Protein AF-A0A958J8I4-F1 (afdb_monomer_lite)

Structure (mmCIF, N/CA/C/O backbone):
data_AF-A0A958J8I4-F1
#
_entry.id   AF-A0A958J8I4-F1
#
loop_
_atom_site.group_PDB
_atom_site.id
_atom_site.type_symbol
_atom_site.label_atom_id
_atom_site.label_alt_id
_atom_site.label_comp_id
_atom_site.label_asym_id
_atom_site.label_entity_id
_atom_site.label_seq_id
_atom_site.pdbx_PDB_ins_code
_atom_site.Cartn_x
_atom_site.Cartn_y
_atom_site.Cartn_z
_atom_site.occupancy
_atom_site.B_iso_or_equiv
_atom_site.auth_seq_id
_atom_site.auth_comp_id
_atom_site.auth_asym_id
_atom_site.auth_atom_id
_atom_site.pdbx_PDB_model_num
ATOM 1 N N . ASN A 1 1 ? 15.559 17.492 -13.823 1.00 55.25 1 ASN A N 1
ATOM 2 C CA . ASN A 1 1 ? 16.748 16.620 -13.942 1.00 55.25 1 ASN A CA 1
ATOM 3 C C . ASN A 1 1 ? 17.678 17.250 -14.974 1.00 55.25 1 ASN A C 1
ATOM 5 O O . ASN A 1 1 ? 17.330 17.252 -16.148 1.00 55.25 1 ASN A O 1
ATOM 9 N N . THR A 1 2 ? 18.767 17.877 -14.522 1.00 76.44 2 THR A N 1
ATOM 10 C CA . THR A 1 2 ? 19.632 18.804 -15.289 1.00 76.44 2 THR A CA 1
ATOM 11 C C . THR A 1 2 ? 21.004 18.217 -15.633 1.00 76.44 2 THR A C 1
ATOM 13 O O . THR A 1 2 ? 21.906 18.946 -16.027 1.00 76.44 2 THR A O 1
ATOM 16 N N . MET A 1 3 ? 21.189 16.906 -15.464 1.00 88.06 3 MET A N 1
ATOM 17 C CA . MET A 1 3 ? 22.462 16.261 -15.782 1.00 88.06 3 MET A CA 1
ATOM 18 C C . MET A 1 3 ? 22.791 16.330 -17.283 1.00 88.06 3 MET A C 1
ATOM 20 O O . MET A 1 3 ? 21.872 16.201 -18.098 1.00 88.06 3 MET A O 1
ATOM 24 N N . PRO A 1 4 ? 24.079 16.474 -17.651 1.00 91.75 4 PRO A N 1
ATOM 25 C CA . PRO A 1 4 ? 24.508 16.411 -19.044 1.00 91.75 4 PRO A CA 1
ATOM 26 C C . PRO A 1 4 ? 24.278 15.016 -19.639 1.00 91.75 4 PRO A C 1
ATOM 28 O O . PRO A 1 4 ? 24.044 14.036 -18.921 1.00 91.75 4 PRO A O 1
ATOM 31 N N . ALA A 1 5 ? 24.335 14.935 -20.968 1.00 93.69 5 ALA A N 1
ATOM 32 C CA . ALA A 1 5 ? 24.351 13.662 -21.676 1.00 93.69 5 ALA A CA 1
ATOM 33 C C . ALA A 1 5 ? 25.559 12.818 -21.238 1.00 93.69 5 ALA A C 1
ATOM 35 O O . ALA A 1 5 ? 26.637 13.355 -20.980 1.00 93.69 5 ALA A O 1
ATOM 36 N N . ILE A 1 6 ? 25.363 11.504 -21.143 1.00 93.75 6 ILE A N 1
ATOM 37 C CA . ILE A 1 6 ? 26.457 10.556 -20.944 1.00 93.75 6 ILE A CA 1
ATOM 38 C C . ILE A 1 6 ? 27.359 10.553 -22.178 1.00 93.75 6 ILE A C 1
ATOM 40 O O . ILE A 1 6 ? 26.862 10.553 -23.303 1.00 93.75 6 ILE A O 1
ATOM 44 N N . ASP A 1 7 ? 28.674 10.515 -21.967 1.00 92.69 7 ASP A N 1
ATOM 45 C CA . ASP A 1 7 ? 29.625 10.206 -23.035 1.00 92.69 7 ASP A CA 1
ATOM 46 C C . ASP A 1 7 ? 29.389 8.759 -23.508 1.00 92.69 7 ASP A C 1
ATOM 48 O O . ASP A 1 7 ? 29.607 7.825 -22.722 1.00 92.69 7 ASP A O 1
ATOM 52 N N . PRO A 1 8 ? 28.949 8.534 -24.760 1.00 91.81 8 PRO A N 1
ATOM 53 C CA . PRO A 1 8 ? 28.622 7.195 -25.222 1.00 91.81 8 PRO A CA 1
ATOM 54 C C . PRO A 1 8 ? 29.807 6.228 -25.231 1.00 91.81 8 PRO A C 1
ATOM 56 O O . PRO A 1 8 ? 29.586 5.021 -25.146 1.00 91.81 8 PRO A O 1
ATOM 59 N N . ALA A 1 9 ? 31.053 6.720 -25.256 1.00 91.56 9 ALA A N 1
ATOM 60 C CA . ALA A 1 9 ? 32.238 5.870 -25.140 1.00 91.56 9 ALA A CA 1
ATOM 61 C C . ALA A 1 9 ? 32.247 5.073 -23.823 1.00 91.56 9 ALA A C 1
ATOM 63 O O . ALA A 1 9 ? 32.740 3.947 -23.775 1.00 91.56 9 ALA A O 1
ATOM 64 N N . ARG A 1 10 ? 31.614 5.597 -22.764 1.00 91.88 10 ARG A N 1
ATOM 65 C CA . ARG A 1 10 ? 31.468 4.893 -21.480 1.00 91.88 10 ARG A CA 1
ATOM 66 C C . ARG A 1 10 ? 30.535 3.688 -21.545 1.00 91.88 10 ARG A C 1
ATOM 68 O O . ARG A 1 10 ? 30.568 2.853 -20.647 1.00 91.88 10 ARG A O 1
ATOM 75 N N . MET A 1 11 ? 29.709 3.592 -22.584 1.00 93.88 11 MET A N 1
ATOM 76 C CA . MET A 1 11 ? 28.784 2.478 -22.783 1.00 93.88 11 MET A CA 1
ATOM 77 C C . MET A 1 11 ? 29.411 1.325 -23.578 1.00 93.88 11 MET A C 1
ATOM 79 O O . MET A 1 11 ? 28.827 0.242 -23.625 1.00 93.88 11 MET A O 1
ATOM 83 N N . ALA A 1 12 ? 30.609 1.524 -24.144 1.00 94.00 12 ALA A N 1
ATOM 84 C CA . ALA A 1 12 ? 31.315 0.553 -24.981 1.00 94.00 12 ALA A CA 1
ATOM 85 C C . ALA A 1 12 ? 31.923 -0.639 -24.210 1.00 94.00 12 ALA A C 1
ATOM 87 O O . ALA A 1 12 ? 32.325 -1.619 -24.835 1.00 94.00 12 ALA A O 1
ATOM 88 N N . ASP A 1 13 ? 31.918 -0.610 -22.872 1.00 94.44 13 ASP A N 1
ATOM 89 C CA . ASP A 1 13 ? 32.302 -1.742 -22.020 1.00 94.44 13 ASP A CA 1
ATOM 90 C C . ASP A 1 13 ? 31.280 -1.967 -20.892 1.00 94.44 13 ASP A C 1
ATOM 92 O O . ASP A 1 13 ? 31.290 -1.306 -19.850 1.00 94.44 13 ASP A O 1
ATOM 96 N N . VAL A 1 14 ? 30.395 -2.950 -21.075 1.00 94.31 14 VAL A N 1
ATOM 97 C CA . VAL A 1 14 ? 29.397 -3.329 -20.061 1.00 94.31 14 VAL A CA 1
ATOM 98 C C . VAL A 1 14 ? 30.051 -3.942 -18.821 1.00 94.31 14 VAL A C 1
ATOM 100 O O . VAL A 1 14 ? 29.502 -3.835 -17.724 1.00 94.31 14 VAL A O 1
ATOM 103 N N . THR A 1 15 ? 31.220 -4.570 -18.958 1.00 94.81 15 THR A N 1
ATOM 104 C CA . THR A 1 15 ? 31.918 -5.191 -17.826 1.00 94.81 15 THR A CA 1
ATOM 105 C C . THR A 1 15 ? 32.374 -4.118 -16.847 1.00 94.81 15 THR A C 1
ATOM 107 O O . THR A 1 15 ? 32.175 -4.269 -15.641 1.00 94.81 15 THR A O 1
ATOM 110 N N . ALA A 1 16 ? 32.905 -2.999 -17.345 1.00 93.50 16 ALA A N 1
ATOM 111 C CA . ALA A 1 16 ? 33.208 -1.836 -16.518 1.00 93.50 16 ALA A CA 1
ATOM 112 C C . ALA A 1 16 ? 31.948 -1.279 -15.839 1.00 93.50 16 ALA A C 1
ATOM 114 O O . ALA A 1 16 ? 31.955 -1.069 -14.625 1.00 93.50 16 ALA A O 1
ATOM 115 N N . LEU A 1 17 ? 30.844 -1.119 -16.581 1.00 93.00 17 LEU A N 1
ATOM 116 C CA . LEU A 1 17 ? 29.577 -0.623 -16.025 1.00 93.00 17 LEU A CA 1
ATOM 117 C C . LEU A 1 17 ? 29.027 -1.516 -14.905 1.00 93.00 17 LEU A C 1
ATOM 119 O O . LEU A 1 17 ? 28.555 -1.002 -13.897 1.00 93.00 17 LEU A O 1
ATOM 123 N N . SER A 1 18 ? 29.116 -2.842 -15.045 1.00 92.88 18 SER A N 1
ATOM 124 C CA . SER A 1 18 ? 28.609 -3.789 -14.038 1.00 92.88 18 SER A CA 1
ATOM 125 C C . SER A 1 18 ? 29.336 -3.730 -12.692 1.00 92.88 18 SER A C 1
ATOM 127 O O . SER A 1 18 ? 28.803 -4.200 -11.690 1.00 92.88 18 SER A O 1
ATOM 129 N N . LYS A 1 19 ? 30.541 -3.147 -12.657 1.00 96.06 19 LYS A N 1
ATOM 130 C CA . LYS A 1 19 ? 31.326 -2.953 -11.430 1.00 96.06 19 LYS A CA 1
ATOM 131 C C . LYS A 1 19 ? 30.950 -1.664 -10.695 1.00 96.06 19 LYS A C 1
ATOM 133 O O . LYS A 1 19 ? 31.368 -1.478 -9.555 1.00 96.06 19 LYS A O 1
ATOM 138 N N . LEU A 1 20 ? 30.192 -0.773 -11.336 1.00 95.56 20 LEU A N 1
ATOM 139 C CA . LEU A 1 20 ? 29.766 0.492 -10.749 1.00 95.56 20 LEU A CA 1
ATOM 140 C C . LEU A 1 20 ? 28.521 0.301 -9.883 1.00 95.56 20 LEU A C 1
ATOM 142 O O . LEU A 1 20 ? 27.580 -0.411 -10.234 1.00 95.56 20 LEU A O 1
ATOM 146 N N . ARG A 1 21 ? 28.481 1.013 -8.761 1.00 96.56 21 ARG A N 1
ATOM 147 C CA . ARG A 1 21 ? 27.295 1.119 -7.913 1.00 96.56 21 ARG A CA 1
ATOM 148 C C . ARG A 1 21 ? 26.297 2.096 -8.525 1.00 96.56 21 ARG A C 1
ATOM 150 O O . ARG A 1 21 ? 26.634 2.963 -9.330 1.00 96.56 21 ARG A O 1
ATOM 157 N N . GLU A 1 22 ? 25.052 2.021 -8.070 1.00 93.50 22 GLU A N 1
ATOM 158 C CA . GLU A 1 22 ? 23.965 2.886 -8.543 1.00 93.50 22 GLU A CA 1
ATOM 159 C C . GLU A 1 22 ? 24.304 4.399 -8.527 1.00 93.50 22 GLU A C 1
ATOM 161 O O . GLU A 1 22 ? 24.052 5.059 -9.540 1.00 93.50 22 GLU A O 1
ATOM 166 N N . PRO A 1 23 ? 24.917 4.985 -7.474 1.00 93.44 23 PRO A N 1
ATOM 167 C CA . PRO A 1 23 ? 25.268 6.407 -7.494 1.00 93.44 23 PRO A CA 1
ATOM 168 C C . PRO A 1 23 ? 26.309 6.755 -8.564 1.00 93.44 23 PRO A C 1
ATOM 170 O O . PRO A 1 23 ? 26.269 7.844 -9.132 1.00 93.44 23 PRO A O 1
ATOM 173 N N . GLU A 1 24 ? 27.234 5.838 -8.844 1.00 94.75 24 GLU A N 1
ATOM 174 C CA . GLU A 1 24 ? 28.281 6.006 -9.855 1.00 94.75 24 GLU A CA 1
ATOM 175 C C . GLU A 1 24 ? 27.675 5.939 -11.256 1.00 94.75 24 GLU A C 1
ATOM 177 O O . GLU A 1 24 ? 27.922 6.836 -12.058 1.00 94.75 24 GLU A O 1
ATOM 182 N N . LEU A 1 25 ? 26.790 4.967 -11.505 1.00 92.81 25 LEU A N 1
ATOM 183 C CA . LEU A 1 25 ? 26.026 4.860 -12.751 1.00 92.81 25 LEU A CA 1
ATOM 184 C C . LEU A 1 25 ? 25.196 6.120 -13.020 1.00 92.81 25 LEU A C 1
ATOM 186 O O . LEU A 1 25 ? 25.210 6.649 -14.128 1.00 92.81 25 LEU A O 1
ATOM 190 N N . ARG A 1 26 ? 24.514 6.655 -11.998 1.00 90.06 26 ARG A N 1
ATOM 191 C CA . ARG A 1 26 ? 23.733 7.895 -12.134 1.00 90.06 26 ARG A CA 1
ATOM 192 C C . ARG A 1 26 ? 24.598 9.099 -12.481 1.00 90.06 26 ARG A C 1
ATOM 194 O O . ARG A 1 26 ? 24.149 9.948 -13.239 1.00 90.06 26 ARG A O 1
ATOM 201 N N . ARG A 1 27 ? 25.822 9.173 -11.949 1.00 92.62 27 ARG A N 1
ATOM 202 C CA . ARG A 1 27 ? 26.768 10.270 -12.213 1.00 92.62 27 ARG A CA 1
ATOM 203 C C . ARG A 1 27 ? 27.325 10.266 -13.635 1.00 92.62 27 ARG A C 1
ATOM 205 O O . ARG A 1 27 ? 27.884 11.280 -14.038 1.00 92.62 27 ARG A O 1
ATOM 212 N N . LEU A 1 28 ? 27.162 9.181 -14.396 1.00 92.94 28 LEU A N 1
ATOM 213 C CA . LEU A 1 28 ? 27.638 9.114 -15.779 1.00 92.94 28 LEU A CA 1
ATOM 214 C C . LEU A 1 28 ? 26.898 10.077 -16.717 1.00 92.94 28 LEU A C 1
ATOM 216 O O . LEU A 1 28 ? 27.475 10.486 -17.718 1.00 92.94 28 LEU A O 1
ATOM 220 N N . GLY A 1 29 ? 25.662 10.461 -16.393 1.00 92.94 29 GLY A N 1
ATOM 221 C CA . GLY A 1 29 ? 24.852 11.365 -17.210 1.00 92.94 29 GLY A CA 1
ATOM 222 C C . GLY A 1 29 ? 23.574 10.717 -17.733 1.00 92.94 29 GLY A C 1
ATOM 223 O O . GLY A 1 29 ? 23.217 9.593 -17.381 1.00 92.94 29 GLY A O 1
ATOM 224 N N . ARG A 1 30 ? 22.842 11.461 -18.562 1.00 92.31 30 ARG A N 1
ATOM 225 C CA . ARG A 1 30 ? 21.593 11.009 -19.185 1.00 92.31 30 ARG A CA 1
ATOM 226 C C . ARG A 1 30 ? 21.857 10.242 -20.475 1.00 92.31 30 ARG A C 1
ATOM 228 O O . ARG A 1 30 ? 22.626 10.708 -21.307 1.00 92.31 30 ARG A O 1
ATOM 235 N N . ILE A 1 31 ? 21.116 9.160 -20.701 1.00 91.75 31 ILE A N 1
ATOM 236 C CA . ILE A 1 31 ? 21.032 8.521 -22.022 1.00 91.75 31 ILE A CA 1
ATOM 237 C C . ILE A 1 31 ? 20.330 9.504 -22.973 1.00 91.75 31 ILE A C 1
ATOM 239 O O . ILE A 1 31 ? 19.180 9.878 -22.733 1.00 91.75 31 ILE A O 1
ATOM 243 N N . SER A 1 32 ? 21.043 9.975 -23.996 1.00 91.44 32 SER A N 1
ATOM 244 C CA . SER A 1 32 ? 20.577 10.997 -24.949 1.00 91.44 32 SER A CA 1
ATOM 245 C C . SER A 1 32 ? 20.281 10.453 -26.348 1.00 91.44 32 SER A C 1
ATOM 247 O O . SER A 1 32 ? 19.576 11.116 -27.104 1.00 91.44 32 SER A O 1
ATOM 249 N N . SER A 1 33 ? 20.783 9.265 -26.684 1.00 92.88 33 SER A N 1
ATOM 250 C CA . SER A 1 33 ? 20.596 8.599 -27.975 1.00 92.88 33 SER A CA 1
ATOM 251 C C . SER A 1 33 ? 20.307 7.106 -27.782 1.00 92.88 33 SER A C 1
ATOM 253 O O . SER A 1 33 ? 20.685 6.534 -26.750 1.00 92.88 33 SER A O 1
ATOM 255 N N . PRO A 1 34 ? 19.617 6.458 -28.739 1.00 96.12 34 PRO A N 1
ATOM 256 C CA . PRO A 1 34 ? 19.452 5.015 -28.715 1.00 96.12 34 PRO A CA 1
ATOM 257 C C . PRO A 1 34 ? 20.801 4.320 -28.928 1.00 96.12 34 PRO A C 1
ATOM 259 O O . PRO A 1 34 ? 21.725 4.853 -29.544 1.00 96.12 34 PRO A O 1
ATOM 262 N N . MET A 1 35 ? 20.923 3.112 -28.384 1.00 95.81 35 MET A N 1
ATOM 263 C CA . MET A 1 35 ? 22.140 2.315 -28.484 1.00 95.81 35 MET A CA 1
ATOM 264 C C . MET A 1 35 ? 21.794 0.844 -28.695 1.00 95.81 35 MET A C 1
ATOM 266 O O . MET A 1 35 ? 20.799 0.353 -28.162 1.00 95.81 35 MET A O 1
ATOM 270 N N . ILE A 1 36 ? 22.637 0.131 -29.436 1.00 95.69 36 ILE A N 1
ATOM 271 C CA . ILE A 1 36 ? 22.505 -1.306 -29.688 1.00 95.69 36 ILE A CA 1
ATOM 272 C C . ILE A 1 36 ? 23.733 -2.023 -29.136 1.00 95.69 36 ILE A C 1
ATOM 274 O O . ILE A 1 36 ? 24.855 -1.539 -29.254 1.00 95.69 36 ILE A O 1
ATOM 278 N N . ARG A 1 37 ? 23.506 -3.196 -28.546 1.00 95.06 37 ARG A N 1
ATOM 279 C CA . ARG A 1 37 ? 24.547 -4.169 -28.216 1.00 95.06 37 ARG A CA 1
ATOM 280 C C . ARG A 1 37 ? 24.149 -5.519 -28.787 1.00 95.06 37 ARG A C 1
ATOM 282 O O . ARG A 1 37 ? 23.108 -6.064 -28.416 1.00 95.06 37 ARG A O 1
ATOM 289 N N . ARG A 1 38 ? 24.974 -6.073 -29.669 1.00 93.50 38 ARG A N 1
ATOM 290 C CA . ARG A 1 38 ? 24.773 -7.406 -30.246 1.00 93.50 38 ARG A CA 1
ATOM 291 C C . ARG A 1 38 ? 25.417 -8.481 -29.378 1.00 93.50 38 ARG A C 1
ATOM 293 O O . ARG A 1 38 ? 26.260 -8.228 -28.515 1.00 93.50 38 ARG A O 1
ATOM 300 N N . ARG A 1 39 ? 25.001 -9.728 -29.603 1.00 93.62 39 ARG A N 1
ATOM 301 C CA . ARG A 1 39 ? 25.593 -10.888 -28.930 1.00 93.62 39 ARG A CA 1
ATOM 302 C C . ARG A 1 39 ? 27.087 -10.958 -29.259 1.00 93.62 39 ARG A C 1
ATOM 304 O O . ARG A 1 39 ? 27.451 -10.947 -30.426 1.00 93.62 39 ARG A O 1
ATOM 311 N N . GLY A 1 40 ? 27.920 -11.073 -28.228 1.00 94.62 40 GLY A N 1
ATOM 312 C CA . GLY A 1 40 ? 29.380 -11.125 -28.363 1.00 94.62 40 GLY A CA 1
ATOM 313 C C . GLY A 1 40 ? 30.073 -9.761 -28.288 1.00 94.62 40 GLY A C 1
ATOM 314 O O . GLY A 1 40 ? 31.282 -9.728 -28.097 1.00 94.62 40 GLY A O 1
ATOM 315 N N . GLU A 1 41 ? 29.339 -8.646 -28.358 1.00 95.31 41 GLU A N 1
ATOM 316 C CA . GLU A 1 41 ? 29.927 -7.311 -28.211 1.00 95.31 41 GLU A CA 1
ATOM 317 C C . GLU A 1 41 ? 30.191 -6.969 -26.732 1.00 95.31 41 GLU A C 1
ATOM 319 O O . GLU A 1 41 ? 29.384 -7.259 -25.831 1.00 95.31 41 GLU A O 1
ATOM 324 N N . GLY A 1 42 ? 31.332 -6.312 -26.492 1.00 93.69 42 GLY A N 1
ATOM 325 C CA . GLY A 1 42 ? 31.769 -5.869 -25.163 1.00 93.69 42 GLY A CA 1
ATOM 326 C C . GLY A 1 42 ? 30.884 -4.776 -24.554 1.00 93.69 42 GLY A C 1
ATOM 327 O O . GLY A 1 42 ? 30.754 -4.707 -23.332 1.00 93.69 42 GLY A O 1
ATOM 328 N N . GLY A 1 43 ? 30.191 -3.993 -25.385 1.00 95.62 43 GLY A N 1
ATOM 329 C CA . GLY A 1 43 ? 29.356 -2.878 -24.946 1.00 95.62 43 GLY A CA 1
ATOM 330 C C . GLY A 1 43 ? 28.325 -2.424 -25.962 1.00 95.62 43 GLY A C 1
ATOM 331 O O . GLY A 1 43 ? 28.081 -3.091 -26.962 1.00 95.62 43 GLY A O 1
ATOM 332 N N . PHE A 1 44 ? 27.690 -1.298 -25.661 1.00 96.12 44 PHE A N 1
ATOM 333 C CA . PHE A 1 44 ? 26.699 -0.653 -26.508 1.00 96.12 44 PHE A CA 1
ATOM 334 C C . PHE A 1 44 ? 27.357 0.346 -27.462 1.00 96.12 44 PHE A C 1
ATOM 336 O O . PHE A 1 44 ? 28.270 1.079 -27.080 1.00 96.12 44 PHE A O 1
ATOM 343 N N . ARG A 1 45 ? 26.830 0.420 -28.684 1.00 94.62 45 ARG A N 1
ATOM 344 C CA . ARG A 1 45 ? 27.172 1.421 -29.695 1.00 94.62 45 ARG A CA 1
ATOM 345 C C . ARG A 1 45 ? 25.981 2.359 -29.916 1.00 94.62 45 ARG A C 1
ATOM 347 O O . ARG A 1 45 ? 24.865 1.858 -30.067 1.00 94.62 45 ARG A O 1
ATOM 354 N N . PRO A 1 46 ? 26.188 3.684 -29.991 1.00 95.56 46 PRO A N 1
ATOM 355 C CA . PRO A 1 46 ? 25.156 4.619 -30.427 1.00 95.56 46 PRO A CA 1
ATOM 356 C C . PRO A 1 46 ? 24.657 4.301 -31.828 1.00 95.56 46 PRO A C 1
ATOM 358 O O . PRO A 1 46 ? 25.443 3.945 -32.710 1.00 95.56 46 PRO A O 1
ATOM 361 N N . VAL A 1 47 ? 23.357 4.461 -32.021 1.00 96.50 47 VAL A N 1
ATOM 362 C CA . VAL A 1 47 ? 22.697 4.321 -33.317 1.00 96.50 47 VAL A CA 1
ATOM 363 C C . VAL A 1 47 ? 21.745 5.486 -33.536 1.00 96.50 47 VAL A C 1
ATOM 365 O O . VAL A 1 47 ? 21.382 6.187 -32.590 1.00 96.50 47 VAL A O 1
ATOM 368 N N . GLU A 1 48 ? 21.324 5.674 -34.780 1.00 96.94 48 GLU A N 1
ATOM 369 C CA . GLU A 1 48 ? 20.229 6.587 -35.091 1.00 96.94 48 GLU A CA 1
ATOM 370 C C . GLU A 1 48 ? 18.884 5.972 -34.688 1.00 96.94 48 GLU A C 1
ATOM 372 O O . GLU A 1 48 ? 18.734 4.750 -34.580 1.00 96.94 48 GLU A O 1
ATOM 377 N N . TRP A 1 49 ? 17.878 6.822 -34.482 1.00 97.06 49 TRP A N 1
ATOM 378 C CA . TRP A 1 49 ? 16.527 6.369 -34.141 1.00 97.06 49 TRP A CA 1
ATOM 379 C C . TRP A 1 49 ? 15.939 5.420 -35.185 1.00 97.06 49 TRP A C 1
ATOM 381 O O . TRP A 1 49 ? 15.315 4.434 -34.804 1.00 97.06 49 TRP A O 1
ATOM 391 N N . GLU A 1 50 ? 16.187 5.677 -36.469 1.00 97.88 50 GLU A N 1
ATOM 392 C CA . GLU A 1 50 ? 15.707 4.828 -37.562 1.00 97.88 50 GLU A CA 1
ATOM 393 C C . GLU A 1 50 ? 16.268 3.399 -37.459 1.00 97.88 50 GLU A C 1
ATOM 395 O O . GLU A 1 50 ? 15.504 2.436 -37.470 1.00 97.88 50 GLU A O 1
ATOM 400 N N . GLU A 1 51 ? 17.584 3.250 -37.236 1.00 96.88 51 GLU A N 1
ATOM 401 C CA . GLU A 1 51 ? 18.229 1.937 -37.045 1.00 96.88 51 GLU A CA 1
ATOM 402 C C . GLU A 1 51 ? 17.644 1.215 -35.819 1.00 96.88 51 GLU A C 1
ATOM 404 O O . GLU A 1 51 ? 17.356 0.016 -35.867 1.00 96.88 51 GLU A O 1
ATOM 409 N N . ALA A 1 52 ? 17.422 1.941 -34.717 1.00 96.62 52 ALA A N 1
ATOM 410 C CA . ALA A 1 52 ? 16.832 1.372 -33.510 1.00 96.62 52 ALA A CA 1
ATOM 411 C C . ALA A 1 52 ? 15.388 0.890 -33.733 1.00 96.62 52 ALA A C 1
ATOM 413 O O . ALA A 1 52 ? 15.041 -0.220 -33.321 1.00 96.62 52 ALA A O 1
ATOM 414 N N . PHE A 1 53 ? 14.543 1.699 -34.382 1.00 96.19 53 PHE A N 1
ATOM 415 C CA . PHE A 1 53 ? 13.147 1.350 -34.656 1.00 96.19 53 PHE A CA 1
ATOM 416 C C . PHE A 1 53 ? 13.019 0.203 -35.649 1.00 96.19 53 PHE A C 1
ATOM 418 O O . PHE A 1 53 ? 12.221 -0.709 -35.406 1.00 96.19 53 PHE A O 1
ATOM 425 N N . GLN A 1 54 ? 13.822 0.206 -36.713 1.00 97.19 54 GLN A N 1
ATOM 426 C CA . GLN A 1 54 ? 13.866 -0.893 -37.667 1.00 97.19 54 GLN A CA 1
ATOM 427 C C . GLN A 1 54 ? 14.245 -2.196 -36.957 1.00 97.19 54 GLN A C 1
ATOM 429 O O . GLN A 1 54 ? 13.503 -3.177 -37.032 1.00 97.19 54 GLN A O 1
ATOM 434 N N . HIS A 1 55 ? 15.325 -2.183 -36.166 1.00 95.56 55 HIS A N 1
ATOM 435 C CA . HIS A 1 55 ? 15.758 -3.366 -35.430 1.00 95.56 55 HIS A CA 1
ATOM 436 C C . HIS A 1 55 ? 14.687 -3.877 -34.454 1.00 95.56 55 HIS A C 1
ATOM 438 O O . HIS A 1 55 ? 14.413 -5.075 -34.405 1.00 95.56 55 HIS A O 1
ATOM 444 N N . MET A 1 56 ? 14.050 -2.992 -33.679 1.00 94.38 56 MET A N 1
ATOM 445 C CA . MET A 1 56 ? 12.973 -3.391 -32.765 1.00 94.38 56 MET A CA 1
ATOM 446 C C . MET A 1 56 ? 11.783 -3.996 -33.517 1.00 94.38 56 MET A C 1
ATOM 448 O O . MET A 1 56 ? 11.263 -5.028 -33.094 1.00 94.38 56 MET A O 1
ATOM 452 N N . THR A 1 57 ? 11.375 -3.387 -34.632 1.00 94.88 57 THR A N 1
ATOM 453 C CA . THR A 1 57 ? 10.217 -3.825 -35.423 1.00 94.88 57 THR A CA 1
ATOM 454 C C . THR A 1 57 ? 10.452 -5.199 -36.039 1.00 94.88 57 THR A C 1
ATOM 456 O O . THR A 1 57 ? 9.631 -6.092 -35.840 1.00 94.88 57 THR A O 1
ATOM 459 N N . GLU A 1 58 ? 11.600 -5.408 -36.692 1.00 96.06 58 GLU A N 1
ATOM 460 C CA . GLU A 1 58 ? 11.985 -6.704 -37.267 1.00 96.06 58 GLU A CA 1
ATOM 461 C C . GLU A 1 58 ? 11.968 -7.812 -36.205 1.00 96.06 58 GLU A C 1
ATOM 463 O O . GLU A 1 58 ? 11.439 -8.906 -36.421 1.00 96.06 58 GLU A O 1
ATOM 468 N N . ARG A 1 59 ? 12.502 -7.528 -35.009 1.00 94.50 59 ARG A N 1
ATOM 469 C CA . ARG A 1 59 ? 12.545 -8.512 -33.921 1.00 94.50 59 ARG A CA 1
ATOM 470 C C . ARG A 1 59 ? 11.161 -8.799 -33.357 1.00 94.50 59 ARG A C 1
ATOM 472 O O . ARG A 1 59 ? 10.845 -9.974 -33.186 1.00 94.50 59 ARG A O 1
ATOM 479 N N . ILE A 1 60 ? 10.340 -7.777 -33.119 1.00 95.06 60 ILE A N 1
ATOM 480 C CA . ILE A 1 60 ? 8.959 -7.935 -32.637 1.00 95.06 60 ILE A CA 1
ATOM 481 C C . ILE A 1 60 ? 8.121 -8.747 -33.634 1.00 95.06 60 ILE A C 1
ATOM 483 O O . ILE A 1 60 ? 7.386 -9.633 -33.212 1.00 95.06 60 ILE A O 1
ATOM 487 N N . GLN A 1 61 ? 8.265 -8.502 -34.939 1.00 94.44 61 GLN A N 1
ATOM 488 C CA . GLN A 1 61 ? 7.559 -9.256 -35.982 1.00 94.44 61 GLN A CA 1
ATOM 489 C C . GLN A 1 61 ? 8.020 -10.718 -36.080 1.00 94.44 61 GLN A C 1
ATOM 491 O O . GLN A 1 61 ? 7.236 -11.587 -36.450 1.00 94.44 61 GLN A O 1
ATOM 496 N N . SER A 1 62 ? 9.283 -11.001 -35.744 1.00 95.94 62 SER A N 1
ATOM 497 C CA . SER A 1 62 ? 9.864 -12.348 -35.844 1.00 95.94 62 SER A CA 1
ATOM 498 C C . SER A 1 62 ? 9.555 -13.285 -34.668 1.00 95.94 62 SER A C 1
ATOM 500 O O . SER A 1 62 ? 9.859 -14.477 -34.748 1.00 95.94 62 SER A O 1
ATOM 502 N N . ILE A 1 63 ? 9.014 -12.775 -33.556 1.00 95.12 63 ILE A N 1
ATOM 503 C CA . ILE A 1 63 ? 8.758 -13.570 -32.346 1.00 95.12 63 ILE A CA 1
ATOM 504 C C . ILE A 1 63 ? 7.274 -13.894 -32.183 1.00 95.12 63 ILE A C 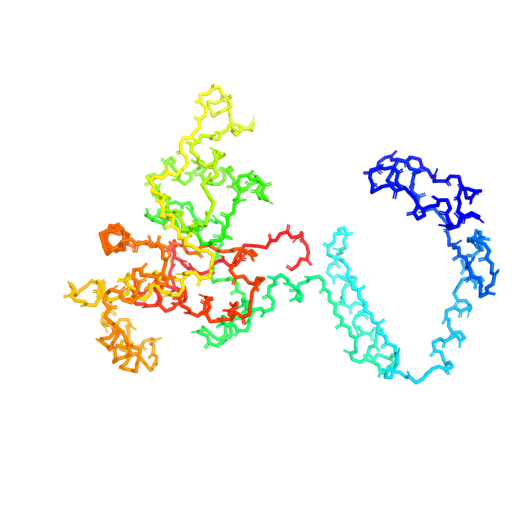1
ATOM 506 O O . ILE A 1 63 ? 6.405 -13.122 -32.570 1.00 95.12 63 ILE A O 1
ATOM 510 N N . ASP A 1 64 ? 6.981 -15.022 -31.530 1.00 96.38 64 ASP A N 1
ATOM 511 C CA . ASP A 1 64 ? 5.635 -15.297 -31.018 1.00 96.38 64 ASP A CA 1
ATOM 512 C C . ASP A 1 64 ? 5.229 -14.172 -30.040 1.00 96.38 64 ASP A C 1
ATOM 514 O O . ASP A 1 64 ? 5.961 -13.941 -29.067 1.00 96.38 64 ASP A O 1
ATOM 518 N N . PRO A 1 65 ? 4.078 -13.499 -30.237 1.00 95.31 65 PRO A N 1
ATOM 519 C CA . PRO A 1 65 ? 3.558 -12.494 -29.311 1.00 95.31 65 PRO A CA 1
ATOM 520 C C . PRO A 1 65 ? 3.509 -12.941 -27.845 1.00 95.31 65 PRO A C 1
ATOM 522 O O . PRO A 1 65 ? 3.713 -12.131 -26.941 1.00 95.31 65 PRO A O 1
ATOM 525 N N . LYS A 1 66 ? 3.324 -14.238 -27.571 1.00 94.06 66 LYS A N 1
ATOM 526 C CA . LYS A 1 66 ? 3.354 -14.790 -26.205 1.00 94.06 66 LYS A CA 1
ATOM 527 C C . LYS A 1 66 ? 4.730 -14.684 -25.542 1.00 94.06 66 LYS A C 1
ATOM 529 O O . LYS A 1 66 ? 4.830 -14.792 -24.323 1.00 94.06 66 LYS A O 1
ATOM 534 N N . ARG A 1 67 ? 5.795 -14.460 -26.312 1.00 95.38 67 ARG A N 1
ATOM 535 C CA . ARG A 1 67 ? 7.166 -14.244 -25.822 1.00 95.38 67 ARG A CA 1
ATOM 536 C C . ARG A 1 67 ? 7.537 -12.765 -25.708 1.00 95.38 67 ARG A C 1
ATOM 538 O O . ARG A 1 67 ? 8.655 -12.460 -25.299 1.00 95.38 67 ARG A O 1
ATOM 545 N N . LEU A 1 68 ? 6.621 -11.862 -26.048 1.00 94.88 68 LEU A N 1
ATOM 546 C CA . LEU A 1 68 ? 6.791 -10.423 -25.901 1.00 94.88 68 LEU A CA 1
ATOM 547 C C . LEU A 1 68 ? 6.169 -9.961 -24.582 1.00 94.88 68 LEU A C 1
ATOM 549 O O . LEU A 1 68 ? 5.014 -10.283 -24.302 1.00 94.88 68 LEU A O 1
ATOM 553 N N . ALA A 1 69 ? 6.916 -9.186 -23.796 1.00 94.88 69 ALA A N 1
ATOM 554 C CA . ALA A 1 69 ? 6.439 -8.593 -22.552 1.00 94.88 69 ALA A CA 1
ATOM 555 C C . ALA A 1 69 ? 6.843 -7.119 -22.439 1.00 94.88 69 ALA A C 1
ATOM 557 O O . ALA A 1 69 ? 7.926 -6.720 -22.864 1.00 94.88 69 ALA A O 1
ATOM 558 N N . PHE A 1 70 ? 5.969 -6.327 -21.827 1.00 94.19 70 PHE A N 1
ATOM 559 C CA . PHE A 1 70 ? 6.138 -4.904 -21.575 1.00 94.19 70 PHE A CA 1
ATOM 560 C C . PHE A 1 70 ? 6.108 -4.661 -20.071 1.00 94.19 70 PHE A C 1
ATOM 562 O O . PHE A 1 70 ? 5.188 -5.097 -19.379 1.00 94.19 70 PHE A O 1
ATOM 569 N N . TYR A 1 71 ? 7.094 -3.930 -19.562 1.00 92.81 71 TYR A N 1
ATOM 570 C CA . TYR A 1 71 ? 7.122 -3.520 -18.165 1.00 92.81 71 TYR A CA 1
ATOM 571 C C . TYR A 1 71 ? 7.351 -2.019 -18.076 1.00 92.81 71 TYR A C 1
ATOM 573 O O . TYR A 1 71 ? 8.365 -1.510 -18.554 1.00 92.81 71 TYR A O 1
ATOM 581 N N . LEU A 1 72 ? 6.400 -1.309 -17.473 1.00 90.75 72 LEU A N 1
ATOM 582 C CA . LEU A 1 72 ? 6.475 0.137 -17.313 1.00 90.75 72 LEU A CA 1
ATOM 583 C C . LEU A 1 72 ? 6.841 0.511 -15.881 1.00 90.75 72 LEU A C 1
ATOM 585 O O . LEU A 1 72 ? 6.345 -0.054 -14.907 1.00 90.75 72 LEU A O 1
ATOM 589 N N . VAL A 1 73 ? 7.690 1.525 -15.759 1.00 85.00 73 VAL A N 1
ATOM 590 C CA . VAL A 1 73 ? 7.990 2.156 -14.475 1.00 85.00 73 VAL A CA 1
ATOM 591 C C . VAL A 1 73 ? 7.109 3.377 -14.281 1.00 85.00 73 VAL A C 1
ATOM 593 O O . VAL A 1 73 ? 6.831 4.121 -15.215 1.00 85.00 73 VAL A O 1
ATOM 596 N N . SER A 1 74 ? 6.719 3.625 -13.037 1.00 72.00 74 SER A N 1
ATOM 597 C CA . SER A 1 74 ? 5.769 4.685 -12.703 1.00 72.00 74 SER A CA 1
ATOM 598 C C . SER A 1 74 ? 6.355 6.044 -12.364 1.00 72.00 74 SER A C 1
ATOM 600 O O . SER A 1 74 ? 5.673 6.908 -11.809 1.00 72.00 74 SER A O 1
ATOM 602 N N . ARG A 1 75 ? 7.638 6.245 -12.666 1.00 74.75 75 ARG A N 1
ATOM 603 C CA . ARG A 1 75 ? 8.339 7.504 -12.410 1.00 74.75 75 ARG A CA 1
ATOM 604 C C . ARG A 1 75 ? 8.387 8.344 -13.676 1.00 74.75 75 ARG A C 1
ATOM 606 O O . ARG A 1 75 ? 8.934 7.905 -14.679 1.00 74.75 75 ARG A O 1
ATOM 613 N N . GLY A 1 76 ? 7.847 9.561 -13.598 1.00 74.75 76 GLY A N 1
ATOM 614 C CA . GLY A 1 76 ? 7.936 10.555 -14.674 1.00 74.75 76 GLY A CA 1
ATOM 615 C C . GLY A 1 76 ? 7.168 10.196 -15.949 1.00 74.75 76 GLY A C 1
ATOM 616 O O . GLY A 1 76 ? 7.457 10.764 -16.994 1.00 74.75 76 GLY A O 1
ATOM 617 N N . THR A 1 77 ? 6.224 9.259 -15.863 1.00 82.75 77 THR A N 1
ATOM 618 C CA . THR A 1 77 ? 5.359 8.831 -16.969 1.00 82.75 77 THR A CA 1
ATOM 619 C C . THR A 1 77 ? 3.928 9.291 -16.694 1.00 82.75 77 THR A C 1
ATOM 621 O O . THR A 1 77 ? 3.503 9.305 -15.537 1.00 82.75 77 THR A O 1
ATOM 624 N N . VAL A 1 78 ? 3.205 9.691 -17.740 1.00 88.62 78 VAL A N 1
ATOM 625 C CA . VAL A 1 78 ? 1.824 10.196 -17.653 1.00 88.62 78 VAL A CA 1
ATOM 626 C C . VAL A 1 78 ? 0.802 9.103 -17.985 1.00 88.62 78 VAL A C 1
ATOM 628 O O . VAL A 1 78 ? 1.148 8.065 -18.557 1.00 88.62 78 VAL A O 1
ATOM 631 N N . ASN A 1 79 ? -0.467 9.328 -17.633 1.00 90.44 79 ASN A N 1
ATOM 632 C CA . ASN A 1 79 ? -1.550 8.355 -17.830 1.00 90.44 79 ASN A CA 1
ATOM 633 C C . ASN A 1 79 ? -1.709 7.934 -19.298 1.00 90.44 79 ASN A C 1
ATOM 635 O O . ASN A 1 79 ? -1.932 6.760 -19.598 1.00 90.44 79 ASN A O 1
ATOM 639 N N . GLU A 1 80 ? -1.520 8.879 -20.212 1.00 93.00 80 GLU A N 1
ATOM 640 C CA . GLU A 1 80 ? -1.584 8.699 -21.657 1.00 93.00 80 GLU A CA 1
ATOM 641 C C . GLU A 1 80 ? -0.548 7.677 -22.135 1.00 93.00 80 GLU A C 1
ATOM 643 O O . GLU A 1 80 ? -0.855 6.830 -22.972 1.00 93.00 80 GLU A O 1
ATOM 648 N N . THR A 1 81 ? 0.660 7.685 -21.565 1.00 92.31 81 THR A N 1
ATOM 649 C CA . THR A 1 81 ? 1.707 6.722 -21.924 1.00 92.31 81 THR A CA 1
ATOM 650 C C . THR A 1 81 ? 1.325 5.305 -21.512 1.00 92.31 81 THR A C 1
ATOM 652 O O . THR A 1 81 ? 1.515 4.381 -22.299 1.00 92.31 81 THR A O 1
ATOM 655 N N . TYR A 1 82 ? 0.737 5.109 -20.327 1.00 91.56 82 TYR A N 1
ATOM 656 C CA . TYR A 1 82 ? 0.245 3.786 -19.927 1.00 91.56 82 TYR A CA 1
ATOM 657 C C . TYR A 1 82 ? -0.894 3.310 -20.820 1.00 91.56 82 TYR A C 1
ATOM 659 O O . TYR A 1 82 ? -0.912 2.145 -21.224 1.00 91.56 82 TYR A O 1
ATOM 667 N N . TYR A 1 83 ? -1.822 4.212 -21.152 1.00 94.31 83 TYR A N 1
ATOM 668 C CA . TYR A 1 83 ? -2.930 3.919 -22.052 1.00 94.31 83 TYR A CA 1
ATOM 669 C C . TYR A 1 83 ? -2.441 3.510 -23.448 1.00 94.31 83 TYR A C 1
ATOM 671 O O . TYR A 1 83 ? -2.932 2.527 -24.006 1.00 94.31 83 TYR A O 1
ATOM 679 N N . VAL A 1 84 ? -1.449 4.210 -24.001 1.00 96.25 84 VAL A N 1
ATOM 680 C CA . VAL A 1 84 ? -0.863 3.869 -25.303 1.00 96.25 84 VAL A CA 1
ATOM 681 C C . VAL A 1 84 ? -0.071 2.567 -25.222 1.00 96.25 84 VAL A C 1
ATOM 683 O O . VAL A 1 84 ? -0.292 1.682 -26.044 1.00 96.25 84 VAL A O 1
ATOM 686 N N . ALA A 1 85 ? 0.792 2.397 -24.219 1.00 94.44 85 ALA A N 1
ATOM 687 C CA . ALA A 1 85 ? 1.630 1.207 -24.089 1.00 94.44 85 ALA A CA 1
ATOM 688 C C . ALA A 1 85 ? 0.801 -0.079 -23.992 1.00 94.44 85 ALA A C 1
ATOM 690 O O . ALA A 1 85 ? 1.099 -1.058 -24.675 1.00 94.44 85 ALA A O 1
ATOM 691 N N . GLN A 1 86 ? -0.287 -0.067 -23.213 1.00 96.06 86 GLN A N 1
ATOM 692 C CA . GLN A 1 86 ? -1.179 -1.225 -23.123 1.00 96.06 86 GLN A CA 1
ATOM 693 C C . GLN A 1 86 ? -1.901 -1.522 -24.434 1.00 96.06 86 GLN A C 1
ATOM 695 O O . GLN A 1 86 ? -2.095 -2.690 -24.770 1.00 96.06 86 GLN A O 1
ATOM 700 N N . LYS A 1 87 ? -2.257 -0.477 -25.191 1.00 97.75 87 LYS A N 1
ATOM 701 C CA . LYS A 1 87 ? -2.917 -0.628 -26.486 1.00 97.75 87 LYS A CA 1
ATOM 702 C C . LYS A 1 87 ? -1.950 -1.217 -27.507 1.00 97.75 87 LYS A C 1
ATOM 704 O O . LYS A 1 87 ? -2.335 -2.126 -28.231 1.00 97.75 87 LYS A O 1
ATOM 709 N N . VAL A 1 88 ? -0.702 -0.746 -27.523 1.00 95.88 88 VAL A N 1
ATOM 710 C CA . VAL A 1 88 ? 0.363 -1.263 -28.394 1.00 95.88 88 VAL A CA 1
ATOM 711 C C . VAL A 1 88 ? 0.676 -2.719 -28.064 1.00 95.88 88 VAL A C 1
ATOM 713 O O . VAL A 1 88 ? 0.671 -3.544 -28.968 1.00 95.88 88 VAL A O 1
ATOM 716 N N . ALA A 1 89 ? 0.869 -3.069 -26.789 1.00 95.94 89 ALA A N 1
ATOM 717 C CA . ALA A 1 89 ? 1.130 -4.454 -26.389 1.00 95.94 89 ALA A CA 1
ATOM 718 C C . ALA A 1 89 ? 0.028 -5.410 -26.880 1.00 95.94 89 ALA A C 1
ATOM 720 O O . ALA A 1 89 ? 0.318 -6.440 -27.490 1.00 95.94 89 ALA A O 1
ATOM 721 N N . ARG A 1 90 ? -1.240 -5.017 -26.688 1.00 96.69 90 ARG A N 1
ATOM 722 C CA . ARG A 1 90 ? -2.411 -5.799 -27.111 1.00 96.69 90 ARG A CA 1
ATOM 723 C C . ARG A 1 90 ? -2.587 -5.840 -28.623 1.00 96.69 90 ARG A C 1
ATOM 725 O O . ARG A 1 90 ? -2.947 -6.884 -29.152 1.00 96.69 90 ARG A O 1
ATOM 732 N N . PHE A 1 91 ? -2.296 -4.741 -29.316 1.00 95.81 91 PHE A N 1
ATOM 733 C CA . PHE A 1 91 ? -2.267 -4.691 -30.778 1.00 95.81 91 PHE A CA 1
ATOM 734 C C . PHE A 1 91 ? -1.222 -5.654 -31.354 1.00 95.81 91 PHE A C 1
ATOM 736 O O . PHE A 1 91 ? -1.498 -6.352 -32.321 1.00 95.81 91 PHE A O 1
ATOM 743 N N . LEU A 1 92 ? -0.061 -5.759 -30.704 1.00 95.25 92 LEU A N 1
ATOM 744 C CA . LEU A 1 92 ? 0.992 -6.719 -31.043 1.00 95.25 92 LEU A CA 1
ATOM 745 C C . LEU A 1 92 ? 0.663 -8.163 -30.616 1.00 95.25 92 LEU A C 1
ATOM 747 O O . LEU A 1 92 ? 1.506 -9.043 -30.754 1.00 95.25 92 LEU A O 1
ATOM 751 N N . GLY A 1 93 ? -0.537 -8.424 -30.087 1.00 95.00 93 GLY A N 1
ATOM 752 C CA . GLY A 1 93 ? -1.000 -9.761 -29.712 1.00 95.00 93 GLY A CA 1
ATOM 753 C C . GLY A 1 93 ? -0.548 -10.245 -28.331 1.00 95.00 93 GLY A C 1
ATOM 754 O O . GLY A 1 93 ? -0.721 -11.424 -28.024 1.00 95.00 93 GLY A O 1
ATOM 755 N N . SER A 1 94 ? 0.010 -9.374 -27.482 1.00 95.44 94 SER A N 1
ATOM 756 C CA . SER A 1 94 ? 0.456 -9.732 -26.131 1.00 95.44 94 SER A CA 1
ATOM 757 C C . SER A 1 94 ? -0.385 -9.069 -25.039 1.00 95.44 94 SER A C 1
ATOM 759 O O . SER A 1 94 ? -0.607 -7.860 -25.025 1.00 95.44 94 SER A O 1
ATOM 761 N N . ASN A 1 95 ? -0.808 -9.868 -24.056 1.00 95.75 95 ASN A N 1
ATOM 762 C CA . ASN A 1 95 ? -1.366 -9.370 -22.794 1.00 95.75 95 ASN A CA 1
ATOM 763 C C . ASN A 1 95 ? -0.316 -9.294 -21.675 1.00 95.75 95 ASN A C 1
ATOM 765 O O . ASN A 1 95 ? -0.659 -8.936 -20.548 1.00 95.75 95 ASN A O 1
ATOM 769 N N . HIS A 1 96 ? 0.950 -9.617 -21.957 1.00 95.81 96 HIS A N 1
ATOM 770 C CA . HIS A 1 96 ? 2.041 -9.518 -20.991 1.00 95.81 96 HIS A CA 1
ATOM 771 C C . HIS A 1 96 ? 2.493 -8.065 -20.861 1.00 95.81 96 HIS A C 1
ATOM 773 O O . HIS A 1 96 ? 3.579 -7.685 -21.289 1.00 95.81 96 HIS A O 1
ATOM 779 N N . ILE A 1 97 ? 1.634 -7.237 -20.283 1.00 94.00 97 ILE A N 1
ATOM 780 C CA . ILE A 1 97 ? 1.969 -5.877 -19.894 1.00 94.00 97 ILE A CA 1
ATOM 781 C C . ILE A 1 97 ? 1.699 -5.694 -18.411 1.00 94.00 97 ILE A C 1
ATOM 783 O O . ILE A 1 97 ? 0.607 -5.986 -17.923 1.00 94.00 97 ILE A O 1
ATOM 787 N N . ASP A 1 98 ? 2.702 -5.192 -17.703 1.00 92.62 98 ASP A N 1
ATOM 788 C CA . ASP A 1 98 ? 2.590 -4.882 -16.287 1.00 92.62 98 ASP A CA 1
ATOM 789 C C . ASP A 1 98 ? 3.382 -3.623 -15.927 1.00 92.62 98 ASP A C 1
ATOM 791 O O . ASP A 1 98 ? 4.095 -3.043 -16.753 1.00 92.62 98 ASP A O 1
ATOM 795 N N . ASN A 1 99 ? 3.246 -3.174 -14.686 1.00 90.06 99 ASN A N 1
ATOM 796 C CA . ASN A 1 99 ? 3.996 -2.037 -14.179 1.00 90.06 99 ASN A CA 1
ATOM 797 C C . ASN A 1 99 ? 4.413 -2.228 -12.715 1.00 90.06 99 ASN A C 1
ATOM 799 O O . ASN A 1 99 ? 4.083 -3.218 -12.058 1.00 90.06 99 ASN A O 1
ATOM 803 N N . SER A 1 100 ? 5.131 -1.244 -12.179 1.00 85.75 100 SER A N 1
ATOM 804 C CA . SER A 1 100 ? 5.581 -1.239 -10.783 1.00 85.75 100 SER A CA 1
ATOM 805 C C . SER A 1 100 ? 4.456 -1.343 -9.747 1.00 85.75 100 SER A C 1
ATOM 807 O O . SER A 1 100 ? 4.737 -1.768 -8.626 1.00 85.75 100 SER A O 1
ATOM 809 N N . ALA A 1 101 ? 3.197 -1.030 -10.092 1.00 83.00 101 ALA A N 1
ATOM 810 C CA . ALA A 1 101 ? 2.051 -1.186 -9.193 1.00 83.00 101 ALA A CA 1
ATOM 811 C C . ALA A 1 101 ? 1.792 -2.653 -8.814 1.00 83.00 101 ALA A C 1
ATOM 813 O O . ALA A 1 101 ? 1.282 -2.914 -7.721 1.00 83.00 101 ALA A O 1
ATOM 814 N N . ARG A 1 102 ? 2.179 -3.615 -9.669 1.00 85.88 102 ARG A N 1
ATOM 815 C CA . ARG A 1 102 ? 2.051 -5.052 -9.382 1.00 85.88 102 ARG A CA 1
ATOM 816 C C . ARG A 1 102 ? 2.714 -5.422 -8.067 1.00 85.88 102 ARG A C 1
ATOM 818 O O . ARG A 1 102 ? 2.099 -6.077 -7.233 1.00 85.88 102 ARG A O 1
ATOM 825 N N . VAL A 1 103 ? 3.965 -5.006 -7.905 1.00 82.19 103 VAL A N 1
ATOM 826 C CA . VAL A 1 103 ? 4.796 -5.407 -6.767 1.00 82.19 103 VAL A CA 1
ATOM 827 C C . VAL A 1 103 ? 4.344 -4.690 -5.495 1.00 82.19 103 VAL A C 1
ATOM 829 O O . VAL A 1 103 ? 4.387 -5.275 -4.419 1.00 82.19 103 VAL A O 1
ATOM 832 N N . CYS A 1 104 ? 3.882 -3.438 -5.593 1.00 82.38 104 CYS A N 1
ATOM 833 C CA . CYS A 1 104 ? 3.559 -2.645 -4.407 1.00 82.38 104 CYS A CA 1
ATOM 834 C C . CYS A 1 104 ? 2.087 -2.672 -3.972 1.00 82.38 104 CYS A C 1
ATOM 836 O O . CYS A 1 104 ? 1.837 -2.649 -2.769 1.00 82.38 104 CYS A O 1
ATOM 838 N N . HIS A 1 105 ? 1.106 -2.725 -4.881 1.00 86.06 105 HIS A N 1
ATOM 839 C CA . HIS A 1 105 ? -0.310 -2.527 -4.523 1.00 86.06 105 HIS A CA 1
ATOM 840 C C . HIS A 1 105 ? -1.282 -3.589 -5.033 1.00 86.06 105 HIS A C 1
ATOM 842 O O . HIS A 1 105 ? -2.448 -3.543 -4.636 1.00 86.06 105 HIS A O 1
ATOM 848 N N . ALA A 1 106 ? -0.851 -4.579 -5.823 1.00 89.81 106 ALA A N 1
ATOM 849 C CA . ALA A 1 106 ? -1.752 -5.655 -6.252 1.00 89.81 106 ALA A CA 1
ATOM 850 C C . ALA A 1 106 ? -2.494 -6.350 -5.085 1.00 89.81 106 ALA A C 1
ATOM 852 O O . ALA A 1 106 ? -3.694 -6.612 -5.236 1.00 89.81 106 ALA A O 1
ATOM 853 N N . PRO A 1 107 ? -1.871 -6.576 -3.906 1.00 93.50 107 PRO A N 1
ATOM 854 C CA . PRO A 1 107 ? -2.590 -7.111 -2.752 1.00 93.50 107 PRO A CA 1
ATOM 855 C C . PRO A 1 107 ? -3.695 -6.182 -2.244 1.00 93.50 107 PRO A C 1
ATOM 857 O O . PRO A 1 107 ? -4.804 -6.639 -1.981 1.00 93.50 107 PRO A O 1
ATOM 860 N N . SER A 1 108 ? -3.435 -4.869 -2.189 1.00 94.56 108 SER A N 1
ATOM 861 C CA . SER A 1 108 ? -4.441 -3.874 -1.797 1.00 94.56 108 SER A CA 1
ATOM 862 C C . SER A 1 108 ? -5.608 -3.827 -2.776 1.00 94.56 108 SER A C 1
ATOM 864 O O . SER A 1 108 ? -6.756 -3.867 -2.355 1.00 94.56 108 SER A O 1
ATOM 866 N N . THR A 1 109 ? -5.325 -3.802 -4.080 1.00 92.75 109 THR A N 1
ATOM 867 C CA . THR A 1 109 ? -6.347 -3.840 -5.136 1.00 92.75 109 THR A CA 1
ATOM 868 C C . THR A 1 109 ? -7.232 -5.077 -5.009 1.00 92.75 109 THR A C 1
ATOM 870 O O . THR A 1 109 ? -8.453 -4.969 -5.089 1.00 92.75 109 THR A O 1
ATOM 873 N N . THR A 1 110 ? -6.624 -6.243 -4.786 1.00 95.00 110 THR A N 1
ATOM 874 C CA . THR A 1 110 ? -7.343 -7.517 -4.658 1.00 95.00 110 THR A CA 1
ATOM 875 C C . THR A 1 110 ? -8.225 -7.534 -3.411 1.00 95.00 110 THR A C 1
ATOM 877 O O . THR A 1 110 ? -9.411 -7.846 -3.498 1.00 95.00 110 THR A O 1
ATOM 880 N N . ALA A 1 111 ? -7.663 -7.162 -2.259 1.00 96.06 111 ALA A N 1
ATOM 881 C CA . ALA A 1 111 ? -8.372 -7.163 -0.987 1.00 96.06 111 ALA A CA 1
ATOM 882 C C . ALA A 1 111 ? -9.506 -6.133 -0.942 1.00 96.06 111 ALA A C 1
ATOM 884 O O . ALA A 1 111 ? -10.607 -6.475 -0.525 1.00 96.06 111 ALA A O 1
ATOM 885 N N . LEU A 1 112 ? -9.276 -4.902 -1.410 1.00 96.12 112 LEU A N 1
ATOM 886 C CA . LEU A 1 112 ? -10.309 -3.864 -1.413 1.00 96.12 112 LEU A CA 1
ATOM 887 C C . LEU A 1 112 ? -11.431 -4.180 -2.399 1.00 96.12 112 LEU A C 1
ATOM 889 O O . LEU A 1 112 ? -12.595 -4.050 -2.040 1.00 96.12 112 LEU A O 1
ATOM 893 N N . LYS A 1 113 ? -11.117 -4.707 -3.592 1.00 95.88 113 LYS A N 1
ATOM 894 C CA . LYS A 1 113 ? -12.161 -5.157 -4.522 1.00 95.88 113 LYS A CA 1
ATOM 895 C C . LYS A 1 113 ? -13.055 -6.226 -3.888 1.00 95.88 113 LYS A C 1
ATOM 897 O O . LYS A 1 113 ? -14.259 -6.203 -4.109 1.00 95.88 113 LYS A O 1
ATOM 902 N N . TYR A 1 114 ? -12.477 -7.128 -3.095 1.00 93.81 114 TYR A N 1
ATOM 903 C CA . TYR A 1 114 ? -13.238 -8.126 -2.347 1.00 93.81 114 TYR A CA 1
ATOM 904 C C . TYR A 1 114 ? -14.059 -7.502 -1.206 1.00 93.81 114 TYR A C 1
ATOM 906 O O . TYR A 1 114 ? -15.235 -7.809 -1.068 1.00 93.81 114 TYR A O 1
ATOM 914 N N . ALA A 1 115 ? -13.455 -6.624 -0.402 1.00 93.94 115 ALA A N 1
ATOM 915 C CA . ALA A 1 115 ? -14.069 -6.095 0.816 1.00 93.94 115 ALA A CA 1
ATOM 916 C C . ALA A 1 115 ? -15.108 -4.988 0.569 1.00 93.94 115 ALA A C 1
ATOM 918 O O . ALA A 1 115 ? -16.067 -4.872 1.323 1.00 93.94 115 ALA A O 1
ATOM 919 N N . THR A 1 116 ? -14.914 -4.152 -0.453 1.00 93.69 116 THR A N 1
ATOM 920 C CA . THR A 1 116 ? -15.743 -2.957 -0.701 1.00 93.69 116 THR A CA 1
ATOM 921 C C . THR A 1 116 ? -16.308 -2.889 -2.118 1.00 93.69 116 THR A C 1
ATOM 923 O O . THR A 1 116 ? -17.042 -1.958 -2.438 1.00 93.69 116 THR A O 1
ATOM 926 N N . GLY A 1 117 ? -15.948 -3.829 -2.998 1.00 93.19 117 GLY A N 1
ATOM 927 C CA . GLY A 1 117 ? -16.292 -3.786 -4.422 1.00 93.19 117 GLY A CA 1
ATOM 928 C C . GLY A 1 117 ? -15.391 -2.871 -5.262 1.00 93.19 117 GLY A C 1
ATOM 929 O O . GLY A 1 117 ? -15.398 -2.971 -6.490 1.00 93.19 117 GLY A O 1
ATOM 930 N N . PHE A 1 118 ? -14.557 -2.032 -4.635 1.00 90.75 118 PHE A N 1
ATOM 931 C CA . PHE A 1 118 ? -13.690 -1.071 -5.321 1.00 90.75 118 PHE A CA 1
ATOM 932 C C . PHE A 1 118 ? -12.213 -1.327 -5.029 1.00 90.75 118 PHE A C 1
ATOM 934 O O . PHE A 1 118 ? -11.803 -1.572 -3.905 1.00 90.75 118 PHE A O 1
ATOM 941 N N . ALA A 1 119 ? -11.377 -1.229 -6.060 1.00 89.75 119 ALA A N 1
ATOM 942 C CA . ALA A 1 119 ? -9.941 -1.513 -5.977 1.00 89.75 119 ALA A CA 1
ATOM 943 C C . ALA A 1 119 ? -9.083 -0.331 -5.472 1.00 89.75 119 ALA A C 1
ATOM 945 O O . ALA A 1 119 ? -7.865 -0.471 -5.311 1.00 89.75 119 ALA A O 1
ATOM 946 N N . ALA A 1 120 ? -9.692 0.841 -5.295 1.00 89.88 120 ALA A N 1
ATOM 947 C CA . ALA A 1 120 ? -9.023 2.077 -4.913 1.00 89.88 120 ALA A CA 1
ATOM 948 C C . ALA A 1 120 ? -9.230 2.392 -3.426 1.00 89.88 120 ALA A C 1
ATOM 950 O O . ALA A 1 120 ? -10.123 1.853 -2.776 1.00 89.88 120 ALA A O 1
ATOM 951 N N . THR A 1 121 ? -8.403 3.300 -2.911 1.00 93.06 121 THR A N 1
ATOM 952 C CA . THR A 1 121 ? -8.626 3.950 -1.617 1.00 93.06 121 THR A CA 1
ATOM 953 C C . THR A 1 121 ? -10.046 4.529 -1.554 1.00 93.06 121 THR A C 1
ATOM 955 O O . THR A 1 121 ? -10.524 5.101 -2.531 1.00 93.06 121 THR A O 1
ATOM 958 N N . THR A 1 122 ? -10.710 4.407 -0.403 1.00 95.75 122 THR A N 1
ATOM 959 C CA . THR A 1 122 ? -12.120 4.808 -0.233 1.00 95.75 122 THR A CA 1
ATOM 960 C C . THR A 1 122 ? -12.299 6.252 0.249 1.00 95.75 122 THR A C 1
ATOM 962 O O . THR A 1 122 ? -13.422 6.669 0.513 1.00 95.75 122 THR A O 1
ATOM 965 N N . CYS A 1 123 ? -11.206 6.990 0.443 1.00 95.25 123 CYS A N 1
ATOM 966 C CA . CYS A 1 123 ? -11.184 8.353 0.976 1.00 95.25 123 CYS A CA 1
ATOM 967 C C . CYS A 1 123 ? -10.048 9.191 0.359 1.00 95.25 123 CYS A C 1
ATOM 969 O O . CYS A 1 123 ? -9.347 8.759 -0.554 1.00 95.25 123 CYS A O 1
ATOM 971 N N . SER A 1 124 ? -9.852 10.420 0.825 1.00 93.12 124 SER A N 1
ATOM 972 C CA . SER A 1 124 ? -8.812 11.322 0.319 1.00 93.12 124 SER A CA 1
ATOM 973 C C . SER A 1 124 ? -7.893 11.820 1.435 1.00 93.12 124 SER A C 1
ATOM 975 O O . SER A 1 124 ? -8.174 11.656 2.621 1.00 93.12 124 SER A O 1
ATOM 977 N N . TYR A 1 125 ? -6.803 12.509 1.084 1.00 91.69 125 TYR A N 1
ATOM 978 C CA . TYR A 1 125 ? -5.976 13.191 2.089 1.00 91.69 125 TYR A CA 1
ATOM 979 C C . TYR A 1 125 ? -6.741 14.271 2.868 1.00 91.69 125 TYR A C 1
ATOM 981 O O . TYR A 1 125 ? -6.363 14.590 3.993 1.00 91.69 125 TYR A O 1
ATOM 989 N N . GLN A 1 126 ? -7.839 14.807 2.322 1.00 93.44 126 GLN A N 1
ATOM 990 C CA . GLN A 1 126 ? -8.692 15.742 3.059 1.00 93.44 126 GLN A CA 1
ATOM 991 C C . GLN A 1 126 ? -9.416 15.053 4.220 1.00 93.44 126 GLN A C 1
ATOM 993 O O . GLN A 1 126 ? -9.709 15.701 5.225 1.00 93.44 126 GLN A O 1
ATOM 998 N N . ASP A 1 127 ? -9.679 13.749 4.119 1.00 96.19 127 ASP A N 1
ATOM 999 C CA . ASP A 1 127 ? -10.321 12.976 5.182 1.00 96.19 127 ASP A CA 1
ATOM 1000 C C . ASP A 1 127 ? -9.391 12.720 6.366 1.00 96.19 127 ASP A C 1
ATOM 1002 O O . ASP A 1 127 ? -9.866 12.549 7.484 1.00 96.19 127 ASP A O 1
ATOM 1006 N N . MET A 1 128 ? -8.073 12.781 6.155 1.00 95.75 128 MET A N 1
ATOM 1007 C CA . MET A 1 128 ? -7.093 12.712 7.242 1.00 95.75 128 MET A CA 1
ATOM 1008 C C . MET A 1 128 ? -7.125 13.956 8.136 1.00 95.75 128 MET A C 1
ATOM 1010 O O . MET A 1 128 ? -6.743 13.885 9.298 1.00 95.75 128 MET A O 1
ATOM 1014 N N . ILE A 1 129 ? -7.552 15.105 7.607 1.00 95.50 129 ILE A N 1
ATOM 1015 C CA . ILE A 1 129 ? -7.593 16.361 8.358 1.00 95.50 129 ILE A CA 1
ATOM 1016 C C . ILE A 1 129 ? -8.933 16.443 9.090 1.00 95.50 129 ILE A C 1
ATOM 1018 O O . ILE A 1 129 ? -9.977 16.591 8.452 1.00 95.50 129 ILE A O 1
ATOM 1022 N N . GLY A 1 130 ? -8.904 16.369 10.423 1.00 94.12 130 GLY A N 1
ATOM 1023 C CA . GLY A 1 130 ? -10.103 16.436 11.266 1.00 94.12 130 GLY A CA 1
ATOM 1024 C C . GLY A 1 130 ? -10.814 15.095 11.478 1.00 94.12 130 GLY A C 1
ATOM 1025 O O . GLY A 1 130 ? -11.926 15.089 11.990 1.00 94.12 130 GLY A O 1
ATOM 1026 N N . THR A 1 131 ? -10.202 13.969 11.088 1.00 98.38 131 THR A N 1
ATOM 1027 C CA . THR A 1 131 ? -10.598 12.653 11.624 1.00 98.38 131 THR A CA 1
ATOM 1028 C C . THR A 1 131 ? -10.175 12.548 13.088 1.00 98.38 131 THR A C 1
ATOM 1030 O O . THR A 1 131 ? -9.166 13.142 13.474 1.00 98.38 131 THR A O 1
ATOM 1033 N N . ASP A 1 132 ? -10.900 11.799 13.916 1.00 98.44 132 ASP A N 1
ATOM 1034 C CA . ASP A 1 132 ? -10.528 11.646 15.329 1.00 98.44 132 ASP A CA 1
ATOM 1035 C C . ASP A 1 132 ? -9.279 10.772 15.473 1.00 98.44 132 ASP A C 1
ATOM 1037 O O . ASP A 1 132 ? -8.429 11.031 16.330 1.00 98.44 132 ASP A O 1
ATOM 1041 N N . LEU A 1 133 ? -9.158 9.745 14.624 1.00 98.69 133 LEU A N 1
ATOM 1042 C CA . LEU A 1 133 ? -8.060 8.791 14.657 1.00 98.69 133 LEU A CA 1
ATOM 1043 C C . LEU A 1 133 ? -7.532 8.467 13.260 1.00 98.69 133 LEU A C 1
ATOM 1045 O O . LEU A 1 133 ? -8.237 7.998 12.375 1.00 98.69 133 LEU A O 1
ATOM 1049 N N . LEU A 1 134 ? -6.232 8.624 13.092 1.00 98.25 134 LEU A N 1
ATOM 1050 C CA . LEU A 1 134 ? -5.506 8.154 11.932 1.00 98.25 134 LEU A CA 1
ATOM 1051 C C . LEU A 1 134 ? -4.616 6.987 12.344 1.00 98.25 134 LEU A C 1
ATOM 1053 O O . LEU A 1 134 ? -3.782 7.128 13.237 1.00 98.25 134 LEU A O 1
ATOM 1057 N N . VAL A 1 135 ? -4.773 5.841 11.691 1.00 98.31 135 VAL A N 1
ATOM 1058 C CA . VAL A 1 135 ? -3.979 4.648 11.989 1.00 98.31 135 VAL A CA 1
ATOM 1059 C C . VAL A 1 135 ? -3.086 4.323 10.807 1.00 98.31 135 VAL A C 1
ATOM 1061 O O . VAL A 1 135 ? -3.591 4.122 9.708 1.00 98.31 135 VAL A O 1
ATOM 1064 N N . PHE A 1 136 ? -1.778 4.220 11.024 1.00 97.62 136 PHE A N 1
ATOM 1065 C CA . PHE A 1 136 ? -0.855 3.692 10.023 1.00 97.62 136 PHE A CA 1
ATOM 1066 C C . PHE A 1 136 ? -0.458 2.256 10.347 1.00 97.62 136 PHE A C 1
ATOM 1068 O O . PHE A 1 136 ? 0.104 1.998 11.409 1.00 97.62 136 PHE A O 1
ATOM 1075 N N . PHE A 1 137 ? -0.665 1.353 9.395 1.00 97.69 137 PHE A N 1
ATOM 1076 C CA . PHE A 1 137 ? -0.180 -0.025 9.424 1.00 97.69 137 PHE A CA 1
ATOM 1077 C C . PHE A 1 137 ? 0.983 -0.196 8.446 1.00 97.69 137 PHE A C 1
ATOM 1079 O O . PHE A 1 137 ? 0.867 0.177 7.273 1.00 97.69 137 PHE A O 1
ATOM 1086 N N . GLY A 1 138 ? 2.113 -0.737 8.918 1.00 94.81 138 GLY A N 1
ATOM 1087 C CA . GLY A 1 138 ? 3.273 -1.069 8.076 1.00 94.81 138 GLY A CA 1
ATOM 1088 C C . GLY A 1 138 ? 3.707 0.077 7.151 1.00 94.81 138 GLY A C 1
ATOM 1089 O O . GLY A 1 138 ? 4.012 -0.131 5.973 1.00 94.81 138 GLY A O 1
ATOM 1090 N N . SER A 1 139 ? 3.658 1.311 7.660 1.00 92.56 139 SER A N 1
ATOM 1091 C CA . SER A 1 139 ? 3.949 2.527 6.903 1.00 92.56 139 SER A CA 1
ATOM 1092 C C . SER A 1 139 ? 4.878 3.452 7.683 1.00 92.56 139 SER A C 1
ATOM 1094 O O . SER A 1 139 ? 4.787 3.574 8.904 1.00 92.56 139 SER A O 1
ATOM 1096 N N . ASN A 1 140 ? 5.770 4.112 6.948 1.00 90.38 140 ASN A N 1
ATOM 1097 C CA . ASN A 1 140 ? 6.707 5.108 7.455 1.00 90.38 140 ASN A CA 1
ATOM 1098 C C . ASN A 1 140 ? 6.577 6.381 6.602 1.00 90.38 140 ASN A C 1
ATOM 1100 O O . ASN A 1 140 ? 7.350 6.575 5.655 1.00 90.38 140 ASN A O 1
ATOM 1104 N N . PRO A 1 141 ? 5.572 7.232 6.878 1.00 89.50 141 PRO A N 1
ATOM 1105 C CA . PRO A 1 141 ? 5.316 8.394 6.040 1.00 89.50 141 PRO A CA 1
ATOM 1106 C C . PRO A 1 141 ? 6.410 9.463 6.175 1.00 89.50 141 PRO A C 1
ATOM 1108 O O . PRO A 1 141 ? 6.662 10.173 5.206 1.00 89.50 141 PRO A O 1
ATOM 1111 N N . ALA A 1 142 ? 7.116 9.540 7.310 1.00 88.69 142 ALA A N 1
ATOM 1112 C CA . ALA A 1 142 ? 8.195 10.509 7.517 1.00 88.69 142 ALA A CA 1
ATOM 1113 C C . ALA A 1 142 ? 9.335 10.353 6.501 1.00 88.69 142 ALA A C 1
ATOM 1115 O O . ALA A 1 142 ? 9.807 11.353 5.957 1.00 88.69 142 ALA A O 1
ATOM 1116 N N . ASN A 1 143 ? 9.741 9.110 6.224 1.00 87.12 143 ASN A N 1
ATOM 1117 C CA . ASN A 1 143 ? 10.831 8.824 5.295 1.00 87.12 143 ASN A CA 1
ATOM 1118 C C . ASN A 1 143 ? 10.337 8.588 3.860 1.00 87.12 143 ASN A C 1
ATOM 1120 O O . ASN A 1 143 ? 10.919 9.083 2.898 1.00 87.12 143 ASN A O 1
ATOM 1124 N N . ASN A 1 144 ? 9.237 7.847 3.702 1.00 87.50 144 ASN A N 1
ATOM 1125 C CA . ASN A 1 144 ? 8.816 7.376 2.382 1.00 87.50 144 ASN A CA 1
ATOM 1126 C C . ASN A 1 144 ? 7.834 8.331 1.691 1.00 87.50 144 ASN A C 1
ATOM 1128 O O . ASN A 1 144 ? 7.705 8.292 0.468 1.00 87.50 144 ASN A O 1
ATOM 1132 N N . GLN A 1 145 ? 7.110 9.162 2.451 1.00 87.81 145 GLN A N 1
ATOM 1133 C CA . GLN A 1 145 ? 6.028 10.023 1.954 1.00 87.81 145 GLN A CA 1
ATOM 1134 C C . GLN A 1 145 ? 6.049 11.409 2.630 1.00 87.81 145 GLN A C 1
ATOM 1136 O O . GLN A 1 145 ? 5.031 11.853 3.163 1.00 87.81 145 GLN A O 1
ATOM 1141 N N . PRO A 1 146 ? 7.178 12.145 2.594 1.00 85.25 146 PRO A N 1
ATOM 1142 C CA . PRO A 1 146 ? 7.379 13.355 3.400 1.00 85.25 146 PRO A CA 1
ATOM 1143 C C . PRO A 1 146 ? 6.341 14.460 3.146 1.00 85.25 146 PRO A C 1
ATOM 1145 O O . PRO A 1 146 ? 6.020 15.232 4.044 1.00 85.25 146 PRO A O 1
ATOM 1148 N N . VAL A 1 147 ? 5.740 14.515 1.951 1.00 85.56 147 VAL A N 1
ATOM 1149 C CA . VAL A 1 147 ? 4.638 15.449 1.647 1.00 85.56 147 VAL A CA 1
ATOM 1150 C C . VAL A 1 147 ? 3.437 15.224 2.573 1.00 85.56 147 VAL A C 1
ATOM 1152 O O . VAL A 1 147 ? 2.800 16.183 3.009 1.00 85.56 147 VAL A O 1
ATOM 1155 N N . VAL A 1 148 ? 3.155 13.971 2.936 1.00 89.38 148 VAL A N 1
ATOM 1156 C CA . VAL A 1 148 ? 2.041 13.609 3.821 1.00 89.38 148 VAL A CA 1
ATOM 1157 C C . VAL A 1 148 ? 2.245 14.144 5.234 1.00 89.38 148 VAL A C 1
ATOM 1159 O O . VAL A 1 148 ? 1.268 14.484 5.897 1.00 89.38 148 VAL A O 1
ATOM 1162 N N . MET A 1 149 ? 3.492 14.353 5.662 1.00 89.75 149 MET A N 1
ATOM 1163 C CA . MET A 1 149 ? 3.800 14.940 6.969 1.00 89.75 149 MET A CA 1
ATOM 1164 C C . MET A 1 149 ? 3.219 16.348 7.135 1.00 89.75 149 MET A C 1
ATOM 1166 O O . MET A 1 149 ? 2.815 16.720 8.237 1.00 89.75 149 MET A O 1
ATOM 1170 N N . LYS A 1 150 ? 3.086 17.117 6.043 1.00 88.44 150 LYS A N 1
ATOM 1171 C CA . LYS A 1 150 ? 2.399 18.416 6.068 1.00 88.44 150 LYS A CA 1
ATOM 1172 C C . LYS A 1 150 ? 0.911 18.260 6.401 1.00 88.44 150 LYS A C 1
ATOM 1174 O O . LYS A 1 150 ? 0.387 19.010 7.221 1.00 88.44 150 LYS A O 1
ATOM 1179 N N . TYR A 1 151 ? 0.231 17.284 5.801 1.00 91.50 151 TYR A N 1
ATOM 1180 C CA . TYR A 1 151 ? -1.184 17.020 6.087 1.00 91.50 151 TYR A CA 1
ATOM 1181 C C . TYR A 1 151 ? -1.381 16.457 7.494 1.00 91.50 151 TYR A C 1
ATOM 1183 O O . TYR A 1 151 ? -2.329 16.848 8.169 1.00 91.50 151 TYR A O 1
ATOM 1191 N N . LEU A 1 152 ? -0.451 15.628 7.976 1.00 92.56 152 LEU A N 1
ATOM 1192 C CA . LEU A 1 152 ? -0.448 15.165 9.364 1.00 92.56 152 LEU A CA 1
ATOM 1193 C C . LEU A 1 152 ? -0.307 16.318 10.350 1.00 92.56 152 LEU A C 1
ATOM 1195 O O . LEU A 1 152 ? -1.049 16.370 11.323 1.00 92.56 152 LEU A O 1
ATOM 1199 N N . HIS A 1 153 ? 0.579 17.278 10.082 1.00 90.69 153 HIS A N 1
ATOM 1200 C CA . HIS A 1 153 ? 0.687 18.478 10.907 1.00 90.69 153 HIS A CA 1
ATOM 1201 C C . HIS A 1 153 ? -0.652 19.234 10.991 1.00 90.69 153 HIS A C 1
ATOM 1203 O O . HIS A 1 153 ? -1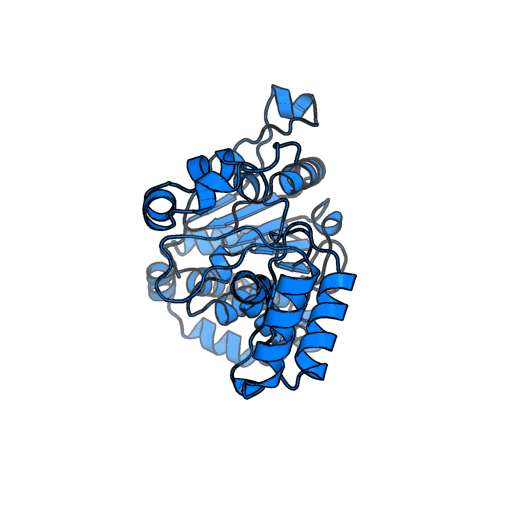.077 19.598 12.086 1.00 90.69 153 HIS A O 1
ATOM 1209 N N . HIS A 1 154 ? -1.356 19.411 9.869 1.00 92.56 154 HIS A N 1
ATOM 1210 C CA . HIS A 1 154 ? -2.685 20.035 9.864 1.00 92.56 154 HIS A CA 1
ATOM 1211 C C . HIS A 1 154 ? -3.749 19.195 10.583 1.00 92.56 154 HIS A C 1
ATOM 1213 O O . HIS A 1 154 ? -4.567 19.749 11.311 1.00 92.56 154 HIS A O 1
ATOM 1219 N N . ALA A 1 155 ? -3.721 17.869 10.442 1.00 95.12 155 ALA A N 1
ATOM 1220 C CA . ALA A 1 155 ? -4.601 16.974 11.187 1.00 95.12 155 ALA A CA 1
ATOM 1221 C C . ALA A 1 155 ? -4.371 17.101 12.706 1.00 95.12 155 ALA A C 1
ATOM 1223 O O . ALA A 1 155 ? -5.319 17.283 13.466 1.00 95.12 155 ALA A O 1
ATOM 1224 N N . LYS A 1 156 ? -3.107 17.122 13.155 1.00 93.38 156 LYS A N 1
ATOM 1225 C CA . LYS A 1 156 ? -2.746 17.335 14.568 1.00 93.38 156 LYS A CA 1
ATOM 1226 C C . LYS A 1 156 ? -3.263 18.666 15.114 1.00 93.38 156 LYS A C 1
ATOM 1228 O O . LYS A 1 156 ? -3.719 18.707 16.252 1.00 93.38 156 LYS A O 1
ATOM 1233 N N . GLN A 1 157 ? -3.230 19.738 14.320 1.00 93.00 157 GLN A N 1
ATOM 1234 C CA . GLN A 1 157 ? -3.796 21.039 14.709 1.00 93.00 157 GLN A CA 1
ATOM 1235 C C . GLN A 1 157 ? -5.316 20.991 14.935 1.00 93.00 157 GLN A C 1
ATOM 1237 O O . GLN A 1 157 ? -5.832 21.791 15.706 1.00 93.00 157 GLN A O 1
ATOM 1242 N N . GLN A 1 158 ? -6.013 20.049 14.296 1.00 95.31 158 GLN A N 1
ATOM 1243 C CA . GLN A 1 158 ? -7.452 19.806 14.455 1.00 95.31 158 GLN A CA 1
ATOM 1244 C C . GLN A 1 158 ? -7.762 18.757 15.539 1.00 95.31 158 GLN A C 1
ATOM 1246 O O . GLN A 1 158 ? -8.898 18.316 15.664 1.00 95.31 158 GLN A O 1
ATOM 1251 N N . GLY A 1 159 ? -6.762 18.331 16.319 1.00 95.00 159 GLY A N 1
ATOM 1252 C CA . GLY A 1 159 ? -6.943 17.368 17.407 1.00 95.00 159 GLY A CA 1
ATOM 1253 C C . GLY A 1 159 ? -6.926 15.896 16.985 1.00 95.00 159 GLY A C 1
ATOM 1254 O O . GLY A 1 159 ? -7.116 15.035 17.842 1.00 95.00 159 GLY A O 1
ATOM 1255 N N . THR A 1 160 ? -6.645 15.583 15.712 1.00 97.44 160 THR A N 1
ATOM 1256 C CA . THR A 1 160 ? -6.515 14.196 15.240 1.00 97.44 160 THR A CA 1
ATOM 1257 C C . THR A 1 160 ? -5.455 13.447 16.050 1.00 97.44 160 THR A C 1
ATOM 1259 O O . THR A 1 160 ? -4.327 13.927 16.228 1.00 97.44 160 THR A O 1
ATOM 1262 N N . LYS A 1 161 ? -5.798 12.247 16.524 1.00 97.69 161 LYS A N 1
ATOM 1263 C CA . LYS A 1 161 ? -4.837 11.303 17.103 1.00 97.69 161 LYS A CA 1
ATOM 1264 C C . LYS A 1 161 ? -4.216 10.447 16.006 1.00 97.69 161 LYS A C 1
ATOM 1266 O O . LYS A 1 161 ? -4.888 10.091 15.045 1.00 97.69 161 LYS A O 1
ATOM 1271 N N . VAL A 1 162 ? -2.947 10.094 16.152 1.00 97.50 162 VAL A N 1
ATOM 1272 C CA . VAL A 1 162 ? -2.205 9.244 15.221 1.00 97.50 162 VAL A CA 1
ATOM 1273 C C . VAL A 1 162 ? -1.675 8.029 15.972 1.00 97.50 162 VAL A C 1
ATOM 1275 O O . VAL A 1 162 ? -0.904 8.161 16.927 1.00 97.50 162 VAL A O 1
ATOM 1278 N N . ALA A 1 163 ? -2.081 6.848 15.516 1.00 97.62 163 ALA A N 1
ATOM 1279 C CA . ALA A 1 163 ? -1.585 5.563 15.982 1.00 97.62 163 ALA A CA 1
ATOM 1280 C C . ALA A 1 163 ? -0.749 4.895 14.888 1.00 97.62 163 ALA A C 1
ATOM 1282 O O . ALA A 1 163 ? -1.113 4.908 13.712 1.00 97.62 163 ALA A O 1
ATOM 1283 N N . LEU A 1 164 ? 0.364 4.289 15.281 1.00 97.25 164 LEU A N 1
ATOM 1284 C CA . LEU A 1 164 ? 1.241 3.536 14.391 1.00 97.25 164 LEU A CA 1
ATOM 1285 C C . LEU A 1 164 ? 1.282 2.079 14.839 1.00 97.25 164 LEU A C 1
ATOM 1287 O O . LEU A 1 164 ? 1.534 1.816 16.011 1.00 97.25 164 LEU A O 1
ATOM 1291 N N . VAL A 1 165 ? 1.081 1.153 13.909 1.00 97.88 165 VAL A N 1
ATOM 1292 C CA . VAL A 1 165 ? 1.279 -0.287 14.100 1.00 97.88 165 VAL A CA 1
ATOM 1293 C C . VAL A 1 165 ? 2.365 -0.723 13.127 1.00 97.88 165 VAL A C 1
ATOM 1295 O O . VAL A 1 165 ? 2.175 -0.687 11.906 1.00 97.88 165 VAL A O 1
ATOM 1298 N N . ASN A 1 166 ? 3.550 -1.026 13.652 1.00 96.12 166 ASN A N 1
ATOM 1299 C CA . ASN A 1 166 ? 4.718 -1.286 12.817 1.00 96.12 166 ASN A CA 1
ATOM 1300 C C . ASN A 1 166 ? 5.759 -2.143 13.547 1.00 96.12 166 ASN A C 1
ATOM 1302 O O . ASN A 1 166 ? 5.800 -2.186 14.774 1.00 96.12 166 ASN A O 1
ATOM 1306 N N . THR A 1 167 ? 6.640 -2.785 12.786 1.00 94.19 167 THR A N 1
ATOM 1307 C CA . THR A 1 167 ? 7.757 -3.572 13.330 1.00 94.19 167 THR A CA 1
ATOM 1308 C C . THR A 1 167 ? 8.915 -2.701 13.795 1.00 94.19 167 THR A C 1
ATOM 1310 O O . THR A 1 167 ? 9.687 -3.089 14.670 1.00 94.19 167 THR A O 1
ATOM 1313 N N . PHE A 1 168 ? 9.019 -1.502 13.223 1.00 89.81 168 PHE A N 1
ATOM 1314 C CA . PHE A 1 168 ? 10.069 -0.540 13.507 1.00 89.81 168 PHE A CA 1
ATOM 1315 C C . PHE A 1 168 ? 9.486 0.796 13.963 1.00 89.81 168 PHE A C 1
ATOM 1317 O O . PHE A 1 168 ? 8.566 1.344 13.346 1.00 89.81 168 PHE A O 1
ATOM 1324 N N . ARG A 1 169 ? 10.054 1.331 15.047 1.00 89.06 169 ARG A N 1
ATOM 1325 C CA . ARG A 1 169 ? 9.680 2.624 15.617 1.00 89.06 169 ARG A CA 1
ATOM 1326 C C . ARG A 1 169 ? 10.497 3.735 14.972 1.00 89.06 169 ARG A C 1
ATOM 1328 O O . ARG A 1 169 ? 11.661 3.923 15.299 1.00 89.06 169 ARG A O 1
ATOM 1335 N N . GLU A 1 170 ? 9.872 4.464 14.054 1.00 83.00 170 GLU A N 1
ATOM 1336 C CA . GLU A 1 170 ? 10.514 5.543 13.302 1.00 83.00 170 GLU A CA 1
ATOM 1337 C C . GLU A 1 170 ? 10.633 6.843 14.127 1.00 83.00 170 GLU A C 1
ATOM 1339 O O . GLU A 1 170 ? 9.598 7.442 14.452 1.00 83.00 170 GLU A O 1
ATOM 1344 N N . PRO A 1 171 ? 11.854 7.358 14.382 1.00 83.69 171 PRO A N 1
ATOM 1345 C CA . PRO A 1 171 ? 12.054 8.627 15.089 1.00 83.69 171 PRO A CA 1
ATOM 1346 C C . PRO A 1 171 ? 11.370 9.824 14.416 1.00 83.69 171 PRO A C 1
ATOM 1348 O O . PRO A 1 171 ? 10.818 10.691 15.097 1.00 83.69 171 PRO A O 1
ATOM 1351 N N . GLY A 1 172 ? 11.330 9.853 13.077 1.00 81.06 172 GLY A N 1
ATOM 1352 C CA . GLY A 1 172 ? 10.669 10.916 12.315 1.00 81.06 172 GLY A CA 1
ATOM 1353 C C . GLY A 1 172 ? 9.166 11.059 12.590 1.00 81.06 172 GLY A C 1
ATOM 1354 O O . GLY A 1 172 ? 8.596 12.109 12.309 1.00 81.06 172 GLY A O 1
ATOM 1355 N N . MET A 1 173 ? 8.512 10.050 13.174 1.00 85.75 173 MET A N 1
ATOM 1356 C CA . MET A 1 173 ? 7.108 10.143 13.592 1.00 85.75 173 MET A CA 1
ATOM 1357 C C . MET A 1 173 ? 6.930 10.662 15.024 1.00 85.75 173 MET A C 1
ATOM 1359 O O . MET A 1 173 ? 5.853 11.142 15.385 1.00 85.75 173 MET A O 1
ATOM 1363 N N . GLU A 1 174 ? 7.970 10.604 15.851 1.00 81.94 174 GLU A N 1
ATOM 1364 C CA . GLU A 1 174 ? 7.940 11.142 17.212 1.00 81.94 174 GLU A CA 1
ATOM 1365 C C . GLU A 1 174 ? 8.111 12.653 17.220 1.00 81.94 174 GLU A C 1
ATOM 1367 O O . GLU A 1 174 ? 7.454 13.349 17.992 1.00 81.94 174 GLU A O 1
ATOM 1372 N N . LYS A 1 175 ? 8.973 13.163 16.337 1.00 78.38 175 LYS A N 1
ATOM 1373 C CA . LYS A 1 175 ? 9.186 14.592 16.140 1.00 78.38 175 LYS A CA 1
ATOM 1374 C C . LYS A 1 175 ? 9.604 14.856 14.699 1.00 78.38 175 LYS A C 1
ATOM 1376 O O . LYS A 1 175 ? 10.698 14.484 14.291 1.00 78.38 175 LYS A O 1
ATOM 1381 N N . TYR A 1 176 ? 8.740 15.534 13.947 1.00 77.62 176 TYR A N 1
ATOM 1382 C CA . TYR A 1 176 ? 9.019 15.916 12.562 1.00 77.62 176 TYR A CA 1
ATOM 1383 C C . TYR A 1 176 ? 9.107 17.431 12.409 1.00 77.62 176 TYR A C 1
ATOM 1385 O O . TYR A 1 176 ? 8.277 18.162 12.957 1.00 77.62 176 TYR A O 1
ATOM 1393 N N . TRP A 1 177 ? 10.075 17.898 11.626 1.00 73.88 177 TRP A N 1
ATOM 1394 C CA . TRP A 1 177 ? 10.200 19.299 11.234 1.00 73.88 177 TRP A CA 1
ATOM 1395 C C . TRP A 1 177 ? 9.626 19.468 9.837 1.00 73.88 177 TRP A C 1
ATOM 1397 O O . TRP A 1 177 ? 10.189 18.956 8.875 1.00 73.88 177 TRP A O 1
ATOM 1407 N N . VAL A 1 178 ? 8.499 20.170 9.715 1.00 72.38 178 VAL A N 1
ATOM 1408 C CA . VAL A 1 178 ? 7.905 20.478 8.408 1.00 72.38 178 VAL A CA 1
ATOM 1409 C C . VAL A 1 178 ? 8.542 21.768 7.880 1.00 72.38 178 VAL A C 1
ATOM 1411 O O . VAL A 1 178 ? 8.186 22.839 8.375 1.00 72.38 178 VAL A O 1
ATOM 1414 N N . PRO A 1 179 ? 9.429 21.729 6.862 1.00 70.50 179 PRO A N 1
ATOM 1415 C CA . PRO A 1 179 ? 10.183 22.917 6.443 1.00 70.50 179 PRO A CA 1
ATOM 1416 C C . PRO A 1 179 ? 9.284 24.029 5.891 1.00 70.50 179 PRO A C 1
ATOM 1418 O O . PRO A 1 179 ? 9.588 25.208 6.020 1.00 70.50 179 PRO A O 1
ATOM 1421 N N . SER A 1 180 ? 8.134 23.662 5.316 1.00 72.69 180 SER A N 1
ATOM 1422 C CA . SER A 1 180 ? 7.154 24.611 4.782 1.00 72.69 180 SER A CA 1
ATOM 1423 C C . SER A 1 180 ? 6.283 25.292 5.851 1.00 72.69 180 SER A C 1
ATOM 1425 O O . SER A 1 180 ? 5.358 26.015 5.493 1.00 72.69 180 SER A O 1
ATOM 1427 N N . ASN A 1 181 ? 6.489 25.019 7.145 1.00 73.81 181 ASN A N 1
ATOM 1428 C CA . ASN A 1 181 ? 5.760 25.644 8.250 1.00 73.81 181 ASN A CA 1
ATOM 1429 C C . ASN A 1 181 ? 6.756 26.168 9.292 1.00 73.81 181 ASN A C 1
ATOM 1431 O O . ASN A 1 181 ? 7.410 25.377 9.963 1.00 73.81 181 ASN A O 1
ATOM 1435 N N . LEU A 1 182 ? 6.830 27.491 9.469 1.00 67.75 182 LEU A N 1
ATOM 1436 C CA . LEU A 1 182 ? 7.857 28.139 10.296 1.00 67.75 182 LEU A CA 1
ATOM 1437 C C . LEU A 1 182 ? 7.885 27.623 11.747 1.00 67.75 182 LEU A C 1
ATOM 1439 O O . LEU A 1 182 ? 8.947 27.352 12.298 1.00 67.75 182 LEU A O 1
ATOM 1443 N N . LYS A 1 183 ? 6.712 27.433 12.364 1.00 70.19 183 LYS A N 1
ATOM 1444 C CA . LYS A 1 183 ? 6.602 26.965 13.754 1.00 70.19 183 LYS A CA 1
ATOM 1445 C C . LYS A 1 183 ? 7.059 25.511 13.895 1.00 70.19 183 LYS A C 1
ATOM 1447 O O . LYS A 1 183 ? 7.791 25.186 14.827 1.00 70.19 183 LYS A O 1
ATOM 1452 N N . SER A 1 184 ? 6.651 24.642 12.968 1.00 70.00 184 SER 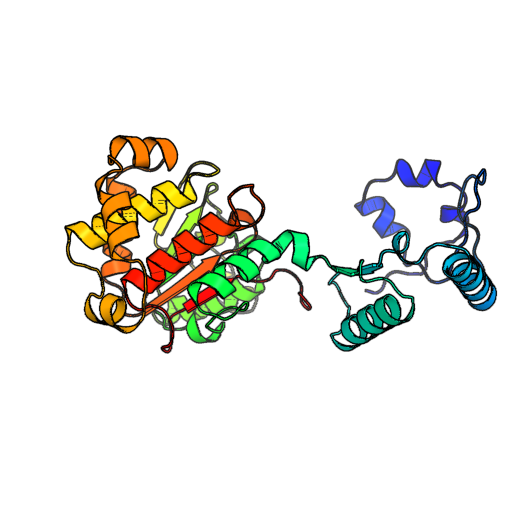A N 1
ATOM 1453 C CA . SER A 1 184 ? 7.083 23.238 12.937 1.00 70.00 184 SER A CA 1
ATOM 1454 C C . SER A 1 184 ? 8.570 23.103 12.598 1.00 70.00 184 SER A C 1
ATOM 1456 O O . SER A 1 184 ? 9.256 22.287 13.205 1.00 70.00 184 SER A O 1
ATOM 1458 N N . ALA A 1 185 ? 9.094 23.931 11.694 1.00 60.75 185 ALA A N 1
ATOM 1459 C CA . ALA A 1 185 ? 10.509 23.952 11.335 1.00 60.75 185 ALA A CA 1
ATOM 1460 C C . ALA A 1 185 ? 11.415 24.331 12.520 1.00 60.75 185 ALA A C 1
ATOM 1462 O O . ALA A 1 185 ? 12.527 23.824 12.615 1.00 60.75 185 ALA A O 1
ATOM 1463 N N . LEU A 1 186 ? 10.932 25.169 13.445 1.00 62.00 186 LEU A N 1
ATOM 1464 C CA . LEU A 1 186 ? 11.692 25.594 14.625 1.00 62.00 186 LEU A CA 1
ATOM 1465 C C . LEU A 1 186 ? 11.540 24.637 15.817 1.00 62.00 186 LEU A C 1
ATOM 1467 O O . LEU A 1 186 ? 12.522 24.301 16.473 1.00 62.00 186 LEU A O 1
ATOM 1471 N N . LEU A 1 187 ? 10.318 24.182 16.112 1.00 71.38 187 LEU A N 1
ATOM 1472 C CA . LEU A 1 187 ? 10.018 23.450 17.353 1.00 71.38 187 LEU A CA 1
ATOM 1473 C C . LEU A 1 187 ? 9.813 21.942 17.151 1.00 71.38 187 LEU A C 1
ATOM 1475 O O . LEU A 1 187 ? 9.854 21.174 18.116 1.00 71.38 187 LEU A O 1
ATOM 1479 N N . GLY A 1 188 ? 9.623 21.505 15.907 1.00 70.50 188 GLY A N 1
ATOM 1480 C CA . GLY A 1 188 ? 9.143 20.172 15.565 1.00 70.50 188 GLY A CA 1
ATOM 1481 C C . GLY A 1 188 ? 7.661 19.985 15.905 1.00 70.50 188 GLY A C 1
ATOM 1482 O O . GLY A 1 188 ? 7.026 20.782 16.595 1.00 70.50 188 GLY A O 1
ATOM 1483 N N . THR A 1 189 ? 7.065 18.916 15.396 1.00 73.06 189 THR A N 1
ATOM 1484 C CA . THR A 1 189 ? 5.698 18.504 15.728 1.00 73.06 189 THR A CA 1
ATOM 1485 C C . THR A 1 189 ? 5.721 17.047 16.147 1.00 73.06 189 THR A C 1
ATOM 1487 O O . THR A 1 189 ? 6.234 16.211 15.405 1.00 73.06 189 THR A O 1
ATOM 1490 N N . ARG A 1 190 ? 5.158 16.740 17.321 1.00 82.69 190 ARG A N 1
ATOM 1491 C CA . ARG A 1 190 ? 4.899 15.354 17.706 1.00 82.69 190 ARG A CA 1
ATOM 1492 C C . ARG A 1 190 ? 3.733 14.832 16.881 1.00 82.69 190 ARG A C 1
ATOM 1494 O O . ARG A 1 190 ? 2.609 15.307 17.036 1.00 82.69 190 ARG A O 1
ATOM 1501 N N . ILE A 1 191 ? 4.028 13.910 15.968 1.00 87.50 191 ILE A N 1
ATOM 1502 C CA . ILE A 1 191 ? 3.032 13.379 15.038 1.00 87.50 191 ILE A CA 1
ATOM 1503 C C . ILE A 1 191 ? 2.326 12.181 15.665 1.00 87.50 191 ILE A C 1
ATOM 1505 O O . ILE A 1 191 ? 1.104 12.174 15.706 1.00 87.50 191 ILE A O 1
ATOM 1509 N N . SER A 1 192 ? 3.072 11.212 16.195 1.00 89.00 192 SER A N 1
ATOM 1510 C CA . SER A 1 192 ? 2.515 9.996 16.792 1.00 89.00 192 SER A CA 1
ATOM 1511 C C . SER A 1 192 ? 2.066 10.199 18.244 1.00 89.00 192 SER A C 1
ATOM 1513 O O . SER A 1 192 ? 2.850 10.631 19.098 1.00 89.00 192 SER A O 1
ATOM 1515 N N . ASP A 1 193 ? 0.827 9.808 18.548 1.00 94.12 193 ASP A N 1
ATOM 1516 C CA . ASP A 1 193 ? 0.295 9.751 19.916 1.00 94.12 193 ASP A CA 1
ATOM 1517 C C . ASP A 1 193 ? 0.496 8.366 20.535 1.00 94.12 193 ASP A C 1
ATOM 1519 O O . ASP A 1 193 ? 0.829 8.271 21.715 1.00 94.12 193 ASP A O 1
ATOM 1523 N N . ALA A 1 194 ? 0.357 7.305 19.733 1.00 94.94 194 ALA A N 1
ATOM 1524 C CA . ALA A 1 194 ? 0.586 5.929 20.161 1.00 94.94 194 ALA A CA 1
ATOM 1525 C C . ALA A 1 194 ? 1.377 5.128 19.124 1.00 94.94 194 ALA A C 1
ATOM 1527 O O . ALA A 1 194 ? 1.213 5.307 17.918 1.00 94.94 194 ALA A O 1
ATOM 1528 N N . PHE A 1 195 ? 2.225 4.231 19.618 1.00 96.69 195 PHE A N 1
ATOM 1529 C CA . PHE A 1 195 ? 2.999 3.298 18.813 1.00 96.69 195 PHE A CA 1
ATOM 1530 C C . PHE A 1 195 ? 2.809 1.890 19.375 1.00 96.69 195 PHE A C 1
ATOM 1532 O O . PHE A 1 195 ? 3.020 1.663 20.566 1.00 96.69 195 PHE A O 1
ATOM 1539 N N . PHE A 1 196 ? 2.418 0.965 18.510 1.00 97.62 196 PHE A N 1
ATOM 1540 C CA . PHE A 1 196 ? 2.202 -0.439 18.812 1.00 97.62 196 PHE A CA 1
ATOM 1541 C C . PHE A 1 196 ? 3.215 -1.241 18.006 1.00 97.62 196 PHE A C 1
ATOM 1543 O O . PHE A 1 196 ? 3.106 -1.359 16.783 1.00 97.62 196 PHE A O 1
ATOM 1550 N N . GLN A 1 197 ? 4.239 -1.732 18.702 1.00 97.38 197 GLN A N 1
ATOM 1551 C CA . GLN A 1 197 ? 5.244 -2.577 18.081 1.00 97.38 197 GLN A CA 1
ATOM 1552 C C . GLN A 1 197 ? 4.678 -3.978 17.891 1.00 97.38 197 GLN A C 1
ATOM 1554 O O . GLN A 1 197 ? 4.126 -4.541 18.832 1.00 97.38 197 GLN A O 1
ATOM 1559 N N . ILE A 1 198 ? 4.849 -4.528 16.696 1.00 97.69 198 ILE A N 1
ATOM 1560 C CA . ILE A 1 198 ? 4.529 -5.922 16.380 1.00 97.69 198 ILE A CA 1
ATOM 1561 C C . ILE A 1 198 ? 5.769 -6.613 15.818 1.00 97.69 198 ILE A C 1
ATOM 1563 O O . ILE A 1 198 ? 6.703 -5.952 15.358 1.00 97.69 198 ILE A O 1
ATOM 1567 N N . GLN A 1 199 ? 5.798 -7.940 15.820 1.00 96.50 199 GLN A N 1
ATOM 1568 C CA . GLN A 1 199 ? 6.842 -8.679 15.115 1.00 96.50 199 GLN A CA 1
ATOM 1569 C C . GLN A 1 199 ? 6.550 -8.751 13.606 1.00 96.50 199 GLN A C 1
ATOM 1571 O O . GLN A 1 199 ? 5.395 -8.610 13.193 1.00 96.50 199 GLN A O 1
ATOM 1576 N N . PRO A 1 200 ? 7.565 -8.968 12.748 1.00 95.69 200 PRO A N 1
ATOM 1577 C CA . PRO A 1 200 ? 7.346 -9.176 11.319 1.00 95.69 200 PRO A CA 1
ATOM 1578 C C . PRO A 1 200 ? 6.315 -10.277 11.041 1.00 95.69 200 PRO A C 1
ATOM 1580 O O . PRO A 1 200 ? 6.491 -11.416 11.463 1.00 95.69 200 PRO A O 1
ATOM 1583 N N . GLY A 1 201 ? 5.244 -9.928 10.321 1.00 95.00 201 GLY A N 1
ATOM 1584 C CA . GLY A 1 201 ? 4.134 -10.836 10.012 1.00 95.00 201 GLY A CA 1
ATOM 1585 C C . GLY A 1 201 ? 3.055 -10.942 11.097 1.00 95.00 201 GLY A C 1
ATOM 1586 O O . GLY A 1 201 ? 2.080 -11.661 10.893 1.00 95.00 201 GLY A O 1
ATOM 1587 N N . GLY A 1 202 ? 3.185 -10.221 12.215 1.00 97.25 202 GLY A N 1
ATOM 1588 C CA . GLY A 1 202 ? 2.228 -10.238 13.325 1.00 97.25 202 GLY A CA 1
ATOM 1589 C C . GLY A 1 202 ? 0.960 -9.399 13.120 1.00 97.25 202 GLY A C 1
ATOM 1590 O O . GLY A 1 202 ? 0.145 -9.290 14.035 1.00 97.25 202 GLY A O 1
ATOM 1591 N N . ASP A 1 203 ? 0.771 -8.793 11.944 1.00 97.94 203 ASP A N 1
ATOM 1592 C CA . ASP A 1 203 ? -0.295 -7.818 11.682 1.00 97.94 203 ASP A CA 1
ATOM 1593 C C . ASP A 1 203 ? -1.701 -8.400 11.892 1.00 97.94 203 ASP A C 1
ATOM 1595 O O . ASP A 1 203 ? -2.531 -7.789 12.566 1.00 97.94 203 ASP A O 1
ATOM 1599 N N . ILE A 1 204 ? -1.974 -9.590 11.340 1.00 98.12 204 ILE A N 1
ATOM 1600 C CA . ILE A 1 204 ? -3.295 -10.236 11.441 1.00 98.12 204 ILE A CA 1
ATOM 1601 C C . ILE A 1 204 ? -3.591 -10.616 12.889 1.00 98.12 204 ILE A C 1
ATOM 1603 O O . ILE A 1 204 ? -4.692 -10.358 13.362 1.00 98.12 204 ILE A O 1
ATOM 1607 N N . ALA A 1 205 ? -2.617 -11.180 13.606 1.00 98.56 205 ALA A N 1
ATOM 1608 C CA . ALA A 1 205 ? -2.788 -11.552 15.008 1.00 98.56 205 ALA A CA 1
ATOM 1609 C C . ALA A 1 205 ? -3.076 -10.321 15.882 1.00 98.56 205 ALA A C 1
ATOM 1611 O O . ALA A 1 205 ? -4.007 -10.336 16.689 1.00 98.56 205 ALA A O 1
ATOM 1612 N N . PHE A 1 206 ? -2.354 -9.216 15.656 1.00 98.81 206 PHE A N 1
ATOM 1613 C CA . PHE A 1 206 ? -2.619 -7.950 16.335 1.00 98.81 206 PHE A CA 1
ATOM 1614 C C . PHE A 1 206 ? -4.035 -7.435 16.044 1.00 98.81 206 PHE A C 1
ATOM 1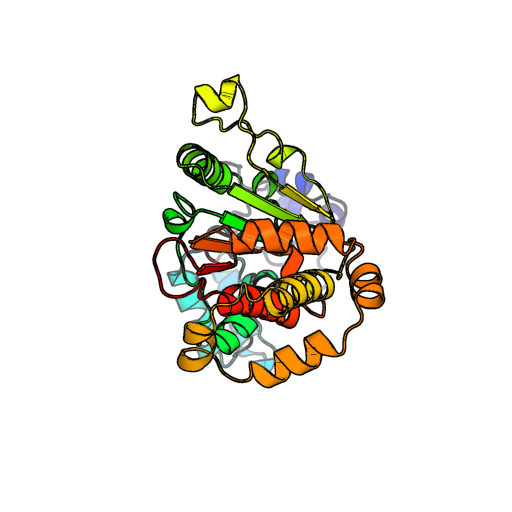616 O O . PHE A 1 206 ? -4.782 -7.111 16.969 1.00 98.81 206 PHE A O 1
ATOM 1623 N N . ILE A 1 207 ? -4.435 -7.397 14.768 1.00 98.81 207 ILE A N 1
ATOM 1624 C CA . ILE A 1 207 ? -5.764 -6.924 14.357 1.00 98.81 207 ILE A CA 1
ATOM 1625 C C . ILE A 1 207 ? -6.876 -7.826 14.910 1.00 98.81 207 ILE A C 1
ATOM 1627 O O . ILE A 1 207 ? -7.882 -7.310 15.397 1.00 98.81 207 ILE A O 1
ATOM 1631 N N . ASN A 1 208 ? -6.702 -9.148 14.893 1.00 98.81 208 ASN A N 1
ATOM 1632 C CA . ASN A 1 208 ? -7.664 -10.095 15.455 1.00 98.81 208 ASN A CA 1
ATOM 1633 C C . ASN A 1 208 ? -7.816 -9.901 16.966 1.00 98.81 208 ASN A C 1
ATOM 1635 O O . ASN A 1 208 ? -8.939 -9.883 17.463 1.00 98.81 208 ASN A O 1
ATOM 1639 N N . GLY A 1 209 ? -6.723 -9.677 17.698 1.00 98.81 209 GLY A N 1
ATOM 1640 C CA . GLY A 1 209 ? -6.795 -9.363 19.125 1.00 98.81 209 GLY A CA 1
ATOM 1641 C C . GLY A 1 209 ? -7.508 -8.043 19.417 1.00 98.81 209 GLY A C 1
ATOM 1642 O O . GLY A 1 209 ? -8.319 -7.972 20.341 1.00 98.81 209 GLY A O 1
ATOM 1643 N N . VAL A 1 210 ? -7.292 -7.014 18.592 1.00 98.88 210 VAL A N 1
ATOM 1644 C CA . VAL A 1 210 ? -8.052 -5.755 18.668 1.00 98.88 210 VAL A CA 1
ATOM 1645 C C . VAL A 1 210 ? -9.541 -5.992 18.395 1.00 98.88 210 VAL A C 1
ATOM 1647 O O . VAL A 1 210 ? -10.379 -5.539 19.173 1.00 98.88 210 VAL A O 1
ATOM 1650 N N . LEU A 1 211 ? -9.885 -6.709 17.321 1.00 98.88 211 LEU A N 1
ATOM 1651 C CA . LEU A 1 211 ? -11.268 -7.053 16.973 1.00 98.88 211 LEU A CA 1
ATOM 1652 C C . LEU A 1 211 ? -11.954 -7.848 18.087 1.00 98.88 211 LEU A C 1
ATOM 1654 O O . LEU A 1 211 ? -13.104 -7.564 18.417 1.00 98.88 211 LEU A O 1
ATOM 1658 N N . LYS A 1 212 ? -11.241 -8.797 18.701 1.00 98.62 212 LYS A N 1
ATOM 1659 C CA . LYS A 1 212 ? -11.732 -9.584 19.833 1.00 98.62 212 LYS A CA 1
ATOM 1660 C C . LYS A 1 212 ? -12.064 -8.691 21.029 1.00 98.62 212 LYS A C 1
ATOM 1662 O O . LYS A 1 212 ? -13.164 -8.792 21.563 1.00 98.62 212 LYS A O 1
ATOM 1667 N N . HIS A 1 213 ? -11.194 -7.739 21.376 1.00 98.75 213 HIS A N 1
ATOM 1668 C CA . HIS A 1 213 ? -11.494 -6.740 22.412 1.00 98.75 213 HIS A CA 1
ATOM 1669 C C . HIS A 1 213 ? -12.699 -5.861 22.055 1.00 98.75 213 HIS A C 1
ATOM 1671 O O . HIS A 1 213 ? -13.543 -5.618 22.916 1.00 98.75 213 HIS A O 1
ATOM 1677 N N . LEU A 1 214 ? -12.817 -5.392 20.807 1.00 98.81 214 LEU A N 1
ATOM 1678 C CA . LEU A 1 214 ? -13.983 -4.609 20.372 1.00 98.81 214 LEU A CA 1
ATOM 1679 C C . LEU A 1 214 ? -15.285 -5.412 20.509 1.00 98.81 214 LEU A C 1
ATOM 1681 O O . LEU A 1 214 ? -16.295 -4.865 20.948 1.00 98.81 214 LEU A O 1
ATOM 1685 N N . LEU A 1 215 ? -15.257 -6.695 20.146 1.00 98.19 215 LEU A N 1
ATOM 1686 C CA . LEU A 1 215 ? -16.397 -7.600 20.241 1.00 98.19 215 LEU A CA 1
ATOM 1687 C C . LEU A 1 215 ? -16.796 -7.853 21.702 1.00 98.19 215 LEU A C 1
ATOM 1689 O O . LEU A 1 215 ? -17.948 -7.614 22.062 1.00 98.19 215 LEU A O 1
ATOM 1693 N N . GLU A 1 216 ? -15.849 -8.290 22.539 1.00 97.56 216 GLU A N 1
ATOM 1694 C CA . GLU A 1 216 ? -16.077 -8.643 23.950 1.00 97.56 216 GLU A CA 1
ATOM 1695 C C . GLU A 1 216 ? -16.612 -7.458 24.770 1.00 97.56 216 GLU A C 1
ATOM 1697 O O . GLU A 1 216 ? -17.412 -7.647 25.683 1.00 97.56 216 GLU A O 1
ATOM 1702 N N . ASN A 1 217 ? -16.219 -6.229 24.420 1.00 98.31 217 ASN A N 1
ATOM 1703 C CA . ASN A 1 217 ? -16.658 -5.011 25.107 1.00 98.31 217 ASN A CA 1
ATOM 1704 C C . ASN A 1 217 ? -17.879 -4.335 24.453 1.00 98.31 217 ASN A C 1
ATOM 1706 O O . ASN A 1 217 ? -18.313 -3.279 24.912 1.00 98.31 217 ASN A O 1
ATOM 1710 N N . GLY A 1 218 ? -18.429 -4.898 23.371 1.00 98.06 218 GLY A N 1
ATOM 1711 C CA . GLY A 1 218 ? -19.578 -4.318 22.669 1.00 98.06 218 GLY A CA 1
ATOM 1712 C C . GLY A 1 218 ? -19.287 -2.976 21.984 1.00 98.06 218 GLY A C 1
ATOM 1713 O O . GLY A 1 218 ? -20.188 -2.157 21.835 1.00 98.06 218 GLY A O 1
ATOM 1714 N N . TRP A 1 219 ? -18.042 -2.734 21.566 1.00 98.62 219 TRP A N 1
ATOM 1715 C CA . TRP A 1 219 ? -17.601 -1.495 20.904 1.00 98.62 219 TRP A CA 1
ATOM 1716 C C . TRP A 1 219 ? -17.711 -1.529 19.372 1.00 98.62 219 TRP A C 1
ATOM 1718 O O . TRP A 1 219 ? -17.256 -0.603 18.693 1.00 98.62 219 TRP A O 1
ATOM 1728 N N . ILE A 1 220 ? -18.307 -2.585 18.824 1.00 98.56 220 ILE A N 1
ATOM 1729 C CA . ILE A 1 220 ? -18.606 -2.724 17.396 1.00 98.56 220 ILE A CA 1
ATOM 1730 C C . ILE A 1 220 ? -19.911 -2.016 17.014 1.00 98.56 220 ILE A C 1
ATOM 1732 O O . ILE A 1 220 ? -20.821 -1.872 17.830 1.00 98.56 220 ILE A O 1
ATOM 1736 N N . ASP A 1 221 ? -20.023 -1.620 15.751 1.00 98.44 221 ASP A N 1
ATOM 1737 C CA . ASP A 1 221 ? -21.249 -1.059 15.184 1.00 98.44 221 ASP A CA 1
ATOM 1738 C C . ASP A 1 221 ? -22.140 -2.188 14.646 1.00 98.44 221 ASP A C 1
ATOM 1740 O O . ASP A 1 221 ? -22.022 -2.621 13.499 1.00 98.44 221 ASP A O 1
ATOM 1744 N N . ARG A 1 222 ? -23.011 -2.714 15.514 1.00 98.19 222 ARG A N 1
ATOM 1745 C CA . ARG A 1 222 ? -23.876 -3.859 15.184 1.00 98.19 222 ARG A CA 1
ATOM 1746 C C . ARG A 1 222 ? -24.867 -3.554 14.062 1.00 98.19 222 ARG A C 1
ATOM 1748 O O . ARG A 1 222 ? -25.199 -4.464 13.306 1.00 98.19 222 ARG A O 1
ATOM 1755 N N . GLU A 1 223 ? -25.343 -2.316 13.968 1.00 98.25 223 GLU A N 1
ATOM 1756 C CA . GLU A 1 223 ? -26.288 -1.901 12.930 1.00 98.25 223 GLU A CA 1
ATOM 1757 C C . GLU A 1 223 ? -25.584 -1.857 11.574 1.00 98.25 223 GLU A C 1
ATOM 1759 O O . GLU A 1 223 ? -26.003 -2.551 10.647 1.00 98.25 223 GLU A O 1
ATOM 1764 N N . PHE A 1 224 ? -24.436 -1.174 11.491 1.00 98.38 224 PHE A N 1
ATOM 1765 C CA . PHE A 1 224 ? -23.628 -1.155 10.274 1.00 98.38 224 PHE A CA 1
ATOM 1766 C C . PHE A 1 224 ? -23.225 -2.566 9.834 1.00 98.38 224 PHE A C 1
ATOM 1768 O O . PHE A 1 224 ? -23.351 -2.905 8.659 1.00 98.38 224 PHE A O 1
ATOM 1775 N N . ILE A 1 225 ? -22.770 -3.411 10.766 1.00 98.38 225 ILE A N 1
ATOM 1776 C CA . ILE A 1 225 ? -22.392 -4.798 10.469 1.00 98.38 225 ILE A CA 1
ATOM 1777 C C . ILE A 1 225 ? -23.575 -5.559 9.861 1.00 98.38 225 ILE A C 1
ATOM 1779 O O . ILE A 1 225 ? -23.424 -6.198 8.820 1.00 98.38 225 ILE A O 1
ATOM 1783 N N . LYS A 1 226 ? -24.758 -5.468 10.477 1.00 98.19 226 LYS A N 1
ATOM 1784 C CA . LYS A 1 226 ? -25.967 -6.158 10.013 1.00 98.19 226 LYS A CA 1
ATOM 1785 C C . LYS A 1 226 ? -26.400 -5.695 8.621 1.00 98.19 226 LYS A C 1
ATOM 1787 O O . LYS A 1 226 ? -26.831 -6.516 7.819 1.00 98.19 226 LYS A O 1
ATOM 1792 N N . GLU A 1 227 ? -26.328 -4.396 8.349 1.00 98.06 227 GLU A N 1
ATOM 1793 C CA . GLU A 1 227 ? -26.877 -3.811 7.122 1.00 98.06 227 GLU A CA 1
ATOM 1794 C C . GLU A 1 227 ? -25.890 -3.751 5.953 1.00 98.06 227 GLU A C 1
ATOM 1796 O O . GLU A 1 227 ? -26.307 -3.737 4.793 1.00 98.06 227 GLU A O 1
ATOM 1801 N N . ARG A 1 228 ? -24.587 -3.644 6.235 1.00 97.44 228 ARG A N 1
ATOM 1802 C CA . ARG A 1 228 ? -23.557 -3.264 5.251 1.00 97.44 228 ARG A CA 1
ATOM 1803 C C . ARG A 1 228 ? -22.407 -4.257 5.136 1.00 97.44 228 ARG A C 1
ATOM 1805 O O . ARG A 1 228 ? -21.474 -3.999 4.379 1.00 97.44 228 ARG A O 1
ATOM 1812 N N . THR A 1 229 ? -22.454 -5.377 5.853 1.00 97.62 229 THR A N 1
ATOM 1813 C CA . THR A 1 229 ? -21.422 -6.419 5.776 1.00 97.62 229 THR A CA 1
ATOM 1814 C C . THR A 1 229 ? -22.037 -7.790 5.523 1.00 97.62 229 THR A C 1
ATOM 1816 O O . THR A 1 229 ? -23.242 -7.990 5.655 1.00 97.62 229 THR A O 1
ATOM 1819 N N . ILE A 1 230 ? -21.188 -8.738 5.141 1.00 96.69 230 ILE A N 1
ATOM 1820 C CA . ILE A 1 230 ? -21.522 -10.152 4.987 1.00 96.69 230 ILE A CA 1
ATOM 1821 C C . ILE A 1 230 ? -20.521 -10.977 5.794 1.00 96.69 230 ILE A C 1
ATOM 1823 O O . ILE A 1 230 ? -19.452 -10.482 6.150 1.00 96.69 230 ILE A O 1
ATOM 1827 N N . ASP A 1 231 ? -20.870 -12.226 6.096 1.00 96.50 231 ASP A N 1
ATOM 1828 C CA . ASP A 1 231 ? -19.980 -13.202 6.739 1.00 96.50 231 ASP A CA 1
ATOM 1829 C C . ASP A 1 231 ? -19.430 -12.810 8.128 1.00 96.50 231 ASP A C 1
ATOM 1831 O O . ASP A 1 231 ? -18.587 -13.520 8.680 1.00 96.50 231 ASP A O 1
ATOM 1835 N N . TRP A 1 232 ? -19.943 -11.746 8.759 1.00 97.25 232 TRP A N 1
ATOM 1836 C CA . TRP A 1 232 ? -19.538 -11.346 10.112 1.00 97.25 232 TRP A CA 1
ATOM 1837 C C . TRP A 1 232 ? -19.638 -12.480 11.150 1.00 97.25 232 TRP A C 1
ATOM 1839 O O . TRP A 1 232 ? -18.676 -12.667 11.896 1.00 97.25 232 TRP A O 1
ATOM 1849 N N . PRO A 1 233 ? -20.707 -13.309 11.183 1.00 97.56 233 PRO A N 1
ATOM 1850 C CA . PRO A 1 233 ? -20.772 -14.434 12.118 1.00 97.56 233 PRO A CA 1
ATOM 1851 C C . PRO A 1 233 ? -19.631 -15.452 11.952 1.00 97.56 233 PRO A C 1
ATOM 1853 O O . PRO A 1 233 ? -19.239 -16.098 12.924 1.00 97.56 233 PRO A O 1
ATOM 1856 N N . LEU A 1 234 ? -19.080 -15.604 10.738 1.00 97.31 234 LEU A N 1
ATOM 1857 C CA . LEU A 1 234 ? -17.930 -16.480 10.491 1.00 97.31 234 LEU A CA 1
ATOM 1858 C C . LEU A 1 234 ? -16.658 -15.891 11.104 1.00 97.31 234 LEU A C 1
ATOM 1860 O O . LEU A 1 234 ? -15.923 -16.612 11.780 1.00 97.31 234 LEU A O 1
ATOM 1864 N N . LEU A 1 235 ? -16.430 -14.587 10.916 1.00 97.00 235 LEU A N 1
ATOM 1865 C CA . LEU A 1 235 ? -15.314 -13.875 11.536 1.00 97.00 235 LEU A CA 1
ATOM 1866 C C . LEU A 1 235 ? -15.413 -13.919 13.065 1.00 97.00 235 LEU A C 1
ATOM 1868 O O . LEU A 1 235 ? -14.444 -14.266 13.729 1.00 97.00 235 LEU A O 1
ATOM 1872 N N . GLU A 1 236 ? -16.585 -13.624 13.625 1.00 97.81 236 GLU A N 1
ATOM 1873 C CA . GLU A 1 236 ? -16.831 -13.652 15.069 1.00 97.81 236 GLU A CA 1
ATOM 1874 C C . GLU A 1 236 ? -16.507 -15.024 15.675 1.00 97.81 236 GLU A C 1
ATOM 1876 O O . GLU A 1 236 ? -15.755 -15.122 16.646 1.00 97.81 236 GLU A O 1
ATOM 1881 N N . LYS A 1 237 ? -16.992 -16.103 15.051 1.00 97.94 237 LYS A N 1
ATOM 1882 C CA . LYS A 1 237 ? -16.686 -17.477 15.468 1.00 97.94 237 LYS A CA 1
ATOM 1883 C C . LYS A 1 237 ? -15.185 -17.770 15.452 1.00 97.94 237 LYS A C 1
ATOM 1885 O O . LYS A 1 237 ? -14.687 -18.454 16.345 1.00 97.94 237 LYS A O 1
ATOM 1890 N N . GLU A 1 238 ? -14.477 -17.284 14.440 1.00 97.31 238 GLU A N 1
ATOM 1891 C CA . GLU A 1 238 ? -13.038 -17.490 14.290 1.00 97.31 238 GLU A CA 1
ATOM 1892 C C . GLU A 1 238 ? -12.236 -16.704 15.341 1.00 97.31 238 GLU A C 1
ATOM 1894 O O . GLU A 1 238 ? -11.370 -17.269 16.006 1.00 97.31 238 GLU A O 1
ATOM 1899 N N . LEU A 1 239 ? -12.600 -15.445 15.601 1.00 97.62 239 LEU A N 1
ATOM 1900 C CA . LEU A 1 239 ? -12.000 -14.628 16.662 1.00 97.62 239 LEU A CA 1
ATOM 1901 C C . LEU A 1 239 ? -12.191 -15.253 18.051 1.00 97.62 239 LEU A C 1
ATOM 1903 O O . LEU A 1 239 ? -11.274 -15.260 18.875 1.00 97.62 239 LEU A O 1
ATOM 1907 N N . LEU A 1 240 ? -13.374 -15.806 18.333 1.00 95.56 240 LEU A N 1
ATOM 1908 C CA . LEU A 1 240 ? -13.659 -16.439 19.623 1.00 95.56 240 LEU A CA 1
ATOM 1909 C C . LEU A 1 240 ? -12.826 -17.709 19.851 1.00 95.56 240 LEU A C 1
ATOM 1911 O O . LEU A 1 240 ? -12.439 -17.971 20.988 1.00 95.56 240 LEU A O 1
ATOM 1915 N N . ARG A 1 241 ? -12.484 -18.445 18.786 1.00 97.31 241 ARG A N 1
ATOM 1916 C CA . ARG A 1 241 ? -11.639 -19.651 18.848 1.00 97.31 241 ARG A CA 1
ATOM 1917 C C . ARG A 1 241 ? -10.161 -19.368 19.097 1.00 97.31 241 ARG A C 1
ATOM 1919 O O . ARG A 1 241 ? -9.464 -20.262 19.563 1.00 97.31 241 ARG A O 1
ATOM 1926 N N . GLN A 1 242 ? -9.685 -18.165 18.789 1.00 97.69 242 GLN A N 1
ATOM 1927 C CA . GLN A 1 242 ? -8.278 -17.798 18.950 1.00 97.69 242 GLN A CA 1
ATOM 1928 C C . GLN A 1 242 ? -8.007 -17.374 20.406 1.00 97.69 242 GLN A C 1
ATOM 1930 O O . GLN A 1 242 ? -8.534 -16.344 20.840 1.00 97.69 242 GLN A O 1
ATOM 1935 N N . PRO A 1 243 ? -7.232 -18.140 21.196 1.00 98.00 243 PRO A N 1
ATOM 1936 C CA . PRO A 1 243 ? -6.862 -17.728 22.548 1.00 98.00 243 PRO A CA 1
ATOM 1937 C C . PRO A 1 243 ? -5.930 -16.509 22.492 1.00 98.00 243 PRO A C 1
ATOM 1939 O O . PRO A 1 243 ? -5.138 -16.375 21.555 1.00 98.00 243 PRO A O 1
ATOM 1942 N N . PHE A 1 244 ? -6.017 -15.614 23.482 1.00 98.25 244 PHE A N 1
ATOM 1943 C CA . PHE A 1 244 ? -5.183 -14.406 23.499 1.00 98.25 244 PHE A CA 1
ATOM 1944 C C . PHE A 1 244 ? -3.695 -14.755 23.548 1.00 98.25 244 PHE A C 1
ATOM 1946 O O . PHE A 1 244 ? -2.914 -14.108 22.869 1.00 98.25 244 PHE A O 1
ATOM 1953 N N . GLU A 1 245 ? -3.322 -15.837 24.223 1.00 98.44 245 GLU A N 1
ATOM 1954 C CA . GLU A 1 245 ? -1.943 -16.309 24.340 1.00 98.44 245 GLU A CA 1
ATOM 1955 C C . GLU A 1 245 ? -1.326 -16.628 22.964 1.00 98.44 245 GLU A C 1
ATOM 1957 O O . GLU A 1 245 ? -0.150 -16.352 22.719 1.00 98.44 245 GLU A O 1
ATOM 1962 N N . ALA A 1 246 ? -2.120 -17.179 22.036 1.00 98.44 246 ALA A N 1
ATOM 1963 C CA . ALA A 1 246 ? -1.678 -17.411 20.661 1.00 98.44 246 ALA A CA 1
ATOM 1964 C C . ALA A 1 246 ? -1.556 -16.091 19.887 1.00 98.44 246 ALA A C 1
ATOM 1966 O O . ALA A 1 246 ? -0.565 -15.873 19.195 1.00 98.44 246 ALA A O 1
ATOM 1967 N N . LEU A 1 247 ? -2.529 -15.189 20.052 1.00 98.69 247 LEU A N 1
ATOM 1968 C CA . LEU A 1 247 ? -2.510 -13.872 19.416 1.00 98.69 247 LEU A CA 1
ATOM 1969 C C . LEU A 1 247 ? -1.316 -13.033 19.875 1.00 98.69 247 LEU A C 1
ATOM 1971 O O . LEU A 1 247 ? -0.683 -12.387 19.049 1.00 98.69 247 LEU A O 1
ATOM 1975 N N . GLU A 1 248 ? -0.983 -13.054 21.163 1.00 98.75 248 GLU A N 1
ATOM 1976 C CA . GLU A 1 248 ? 0.162 -12.334 21.718 1.00 98.75 248 GLU A CA 1
ATOM 1977 C C . GLU A 1 248 ? 1.477 -12.852 21.143 1.00 98.75 248 GLU A C 1
ATOM 1979 O O . GLU A 1 248 ? 2.317 -12.068 20.689 1.00 98.75 248 GLU A O 1
ATOM 1984 N N . LYS A 1 249 ? 1.626 -14.182 21.100 1.00 98.50 249 LYS A N 1
ATOM 1985 C CA . LYS A 1 249 ? 2.793 -14.844 20.518 1.00 98.50 249 LYS A CA 1
ATOM 1986 C C . LYS A 1 249 ? 2.958 -14.506 19.038 1.00 98.50 249 LYS A C 1
ATOM 1988 O O . LYS A 1 249 ? 4.069 -14.192 18.618 1.00 98.50 249 LYS A O 1
ATOM 1993 N N . ASP A 1 250 ? 1.883 -14.571 18.259 1.00 98.00 250 ASP A N 1
ATOM 1994 C CA . ASP A 1 250 ? 1.930 -14.365 16.810 1.00 98.00 250 ASP A CA 1
ATOM 1995 C C . ASP A 1 250 ? 2.022 -12.878 16.439 1.00 98.00 250 ASP A C 1
ATOM 1997 O O . ASP A 1 250 ? 2.674 -12.527 15.454 1.00 98.00 250 ASP A O 1
ATOM 2001 N N . ALA A 1 251 ? 1.441 -11.983 17.239 1.00 98.31 251 ALA A N 1
ATOM 2002 C CA . ALA A 1 251 ? 1.566 -10.541 17.048 1.00 98.31 251 ALA A CA 1
ATOM 2003 C C . ALA A 1 251 ? 2.926 -10.001 17.506 1.00 98.31 251 ALA A C 1
ATOM 2005 O O . ALA A 1 251 ? 3.394 -8.992 16.978 1.00 98.31 251 ALA A O 1
ATOM 2006 N N . GLY A 1 252 ? 3.554 -10.638 18.500 1.00 98.31 252 GLY A N 1
ATOM 2007 C CA . GLY A 1 252 ? 4.681 -10.056 19.230 1.00 98.31 252 GLY A CA 1
ATOM 2008 C C . GLY A 1 252 ? 4.278 -8.818 20.043 1.00 98.31 252 GLY A C 1
ATOM 2009 O O . GLY A 1 252 ? 5.104 -7.933 20.255 1.00 98.31 252 GLY A O 1
ATOM 2010 N N . ALA A 1 253 ? 3.008 -8.736 20.448 1.00 98.38 253 ALA A N 1
ATOM 2011 C CA . ALA A 1 253 ? 2.417 -7.629 21.196 1.00 98.38 253 ALA A CA 1
ATOM 2012 C C . ALA A 1 253 ? 1.527 -8.183 22.312 1.00 98.38 253 ALA A C 1
ATOM 2014 O O . ALA A 1 253 ? 0.875 -9.203 22.115 1.00 98.38 253 ALA A O 1
ATOM 2015 N N . SER A 1 254 ? 1.471 -7.517 23.465 1.00 98.56 254 SER A N 1
ATOM 2016 C CA . SER A 1 254 ? 0.681 -8.004 24.599 1.00 98.56 254 SER A CA 1
ATOM 2017 C C . SER A 1 254 ? -0.818 -7.759 24.423 1.00 98.56 254 SER A C 1
ATOM 2019 O O . SER A 1 254 ? -1.258 -6.864 23.685 1.00 98.56 254 SER A O 1
ATOM 2021 N N . ARG A 1 255 ? -1.627 -8.507 25.173 1.00 98.50 255 ARG A N 1
ATOM 2022 C CA . ARG A 1 255 ? -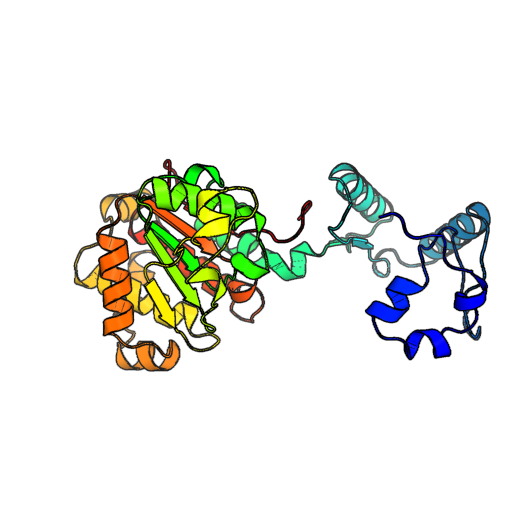3.078 -8.333 25.245 1.00 98.50 255 ARG A CA 1
ATOM 2023 C C . ARG A 1 255 ? -3.451 -6.914 25.667 1.00 98.50 255 ARG A C 1
ATOM 2025 O O . ARG A 1 255 ? -4.427 -6.367 25.149 1.00 98.50 255 ARG A O 1
ATOM 2032 N N . GLU A 1 256 ? -2.681 -6.300 26.563 1.00 98.50 256 GLU A N 1
ATOM 2033 C CA . GLU A 1 256 ? -2.862 -4.916 27.011 1.00 98.50 256 GLU A CA 1
ATOM 2034 C C . GLU A 1 256 ? -2.575 -3.920 25.891 1.00 98.50 256 GLU A C 1
ATOM 2036 O O . GLU A 1 256 ? -3.297 -2.933 25.769 1.00 98.50 256 GLU A O 1
ATOM 2041 N N . GLN A 1 257 ? -1.566 -4.165 25.048 1.00 98.56 257 GLN A N 1
ATOM 2042 C CA . GLN A 1 257 ? -1.293 -3.315 23.886 1.00 98.56 257 GLN A CA 1
ATOM 2043 C C . GLN A 1 257 ? -2.445 -3.381 22.877 1.00 98.56 257 GLN A C 1
ATOM 2045 O O . GLN A 1 257 ? -2.909 -2.339 22.406 1.00 98.56 257 GLN A O 1
ATOM 2050 N N . MET A 1 258 ? -2.967 -4.580 22.603 1.00 98.81 258 MET A N 1
ATOM 2051 C CA . MET A 1 258 ? -4.152 -4.756 21.755 1.00 98.81 258 MET A CA 1
ATOM 2052 C C . MET A 1 258 ? -5.385 -4.070 22.364 1.00 98.81 258 MET A C 1
ATOM 2054 O O . MET A 1 258 ? -6.118 -3.374 21.661 1.00 98.81 258 MET A O 1
ATOM 2058 N N . LEU A 1 259 ? -5.595 -4.190 23.680 1.00 98.81 259 LEU A N 1
ATOM 2059 C CA . LEU A 1 259 ? -6.688 -3.515 24.388 1.00 98.81 259 LEU A CA 1
ATOM 2060 C C . LEU A 1 259 ? -6.529 -1.990 24.364 1.00 98.81 259 LEU A C 1
ATOM 2062 O O . LEU A 1 259 ? -7.510 -1.268 24.195 1.00 98.81 259 LEU A O 1
ATOM 2066 N N . ALA A 1 260 ? -5.310 -1.480 24.530 1.00 98.75 260 ALA A N 1
ATOM 2067 C CA . ALA A 1 260 ? -5.019 -0.052 24.485 1.00 98.75 260 ALA A CA 1
ATOM 2068 C C . ALA A 1 260 ? -5.319 0.530 23.097 1.00 98.75 260 ALA A C 1
ATOM 2070 O O . ALA A 1 260 ? -5.948 1.588 23.003 1.00 98.75 260 ALA A O 1
ATOM 2071 N N . PHE A 1 261 ? -4.955 -0.187 22.027 1.00 98.81 261 PHE A N 1
ATOM 2072 C CA . PHE A 1 261 ? -5.375 0.163 20.672 1.00 98.81 261 PHE A CA 1
ATOM 2073 C C . PHE A 1 261 ? -6.903 0.132 20.553 1.00 98.81 261 PHE A C 1
ATOM 2075 O O . PHE A 1 261 ? -7.500 1.109 20.101 1.00 98.81 261 PHE A O 1
ATOM 2082 N N . ALA A 1 262 ? -7.551 -0.952 20.997 1.00 98.88 262 ALA A N 1
ATOM 2083 C CA . ALA A 1 262 ? -9.002 -1.113 20.911 1.00 98.88 262 ALA A CA 1
ATOM 2084 C C . ALA A 1 262 ? -9.755 0.013 21.635 1.00 98.88 262 ALA A C 1
ATOM 2086 O O . ALA A 1 262 ? -10.700 0.557 21.078 1.00 98.88 262 ALA A O 1
ATOM 2087 N N . ARG A 1 263 ? -9.302 0.435 22.823 1.00 98.81 263 ARG A N 1
ATOM 2088 C CA . ARG A 1 263 ? -9.870 1.570 23.574 1.00 98.81 263 ARG A CA 1
ATOM 2089 C C . ARG A 1 263 ? -9.700 2.893 22.835 1.00 98.81 263 ARG A C 1
ATOM 2091 O O . ARG A 1 263 ? -10.651 3.668 22.740 1.00 98.81 263 ARG A O 1
ATOM 2098 N N . MET A 1 264 ? -8.501 3.156 22.307 1.00 98.50 264 MET A N 1
ATOM 2099 C CA . MET A 1 264 ? -8.243 4.360 21.511 1.00 98.50 264 MET A CA 1
ATOM 2100 C C . MET A 1 264 ? -9.149 4.405 20.279 1.00 98.50 264 MET A C 1
ATOM 2102 O O . MET A 1 264 ? -9.732 5.448 19.986 1.00 98.50 264 MET A O 1
ATOM 2106 N N . TYR A 1 265 ? -9.292 3.274 19.588 1.00 98.75 265 TYR A N 1
ATOM 2107 C CA . TYR A 1 265 ? -10.137 3.166 18.411 1.00 98.75 265 TYR A CA 1
ATOM 2108 C C . TYR A 1 265 ? -11.629 3.252 18.751 1.00 98.75 265 TYR A C 1
ATOM 2110 O O . TYR A 1 265 ? -12.352 3.973 18.073 1.00 98.75 265 TYR A O 1
ATOM 2118 N N . ALA A 1 266 ? -12.094 2.595 19.816 1.00 98.62 266 ALA A N 1
ATOM 2119 C CA . ALA A 1 266 ? -13.483 2.639 20.278 1.00 98.62 266 ALA A CA 1
ATOM 2120 C C . ALA A 1 266 ? -13.944 4.062 20.646 1.00 98.62 266 ALA A C 1
ATOM 2122 O O . ALA A 1 266 ? -15.085 4.436 20.374 1.00 98.62 266 ALA A O 1
ATOM 2123 N N . ALA A 1 267 ? -13.047 4.877 21.210 1.00 98.31 267 ALA A N 1
ATOM 2124 C CA . ALA A 1 267 ? -13.330 6.267 21.564 1.00 98.31 267 ALA A CA 1
ATOM 2125 C C . ALA A 1 267 ? -13.447 7.208 20.348 1.00 98.31 267 ALA A C 1
ATOM 2127 O O . ALA A 1 267 ? -14.045 8.278 20.457 1.00 98.31 267 ALA A O 1
ATOM 2128 N N . ALA A 1 268 ? -12.876 6.837 19.198 1.00 98.44 268 ALA A N 1
ATOM 2129 C CA . ALA A 1 268 ? -12.938 7.634 17.978 1.00 98.44 268 ALA A CA 1
ATOM 2130 C C . ALA A 1 268 ? -14.316 7.506 17.307 1.00 98.44 268 ALA A C 1
ATOM 2132 O O . ALA A 1 268 ? -14.824 6.395 17.118 1.00 98.44 268 ALA A O 1
ATOM 2133 N N . LYS A 1 269 ? -14.919 8.631 16.906 1.00 98.00 269 LYS A N 1
ATOM 2134 C CA . LYS A 1 269 ? -16.148 8.653 16.093 1.00 98.00 269 LYS A CA 1
ATOM 2135 C C . LYS A 1 269 ? -15.833 8.573 14.607 1.00 98.00 269 LYS A C 1
ATOM 2137 O O . LYS A 1 269 ? -16.706 8.220 13.821 1.00 98.00 269 LYS A O 1
ATOM 2142 N N . SER A 1 270 ? -14.613 8.892 14.196 1.00 98.62 270 SER A N 1
ATOM 2143 C CA . SER A 1 270 ? -14.138 8.768 12.820 1.00 98.62 270 SER A CA 1
ATOM 2144 C C . SER A 1 270 ? -12.703 8.245 12.797 1.00 98.62 270 SER A C 1
ATOM 2146 O O . SER A 1 270 ? -11.899 8.610 13.655 1.00 98.62 270 SER A O 1
ATOM 2148 N N . ALA A 1 271 ? -12.395 7.356 11.850 1.00 98.69 271 ALA A N 1
ATOM 2149 C CA . ALA A 1 271 ? -11.048 6.838 11.691 1.00 98.69 271 ALA A CA 1
ATOM 2150 C C . ALA A 1 271 ? -10.673 6.583 10.231 1.00 98.69 271 ALA A C 1
ATOM 2152 O O . ALA A 1 271 ? -11.459 6.014 9.469 1.00 98.69 271 ALA A O 1
ATOM 2153 N N . VAL A 1 272 ? -9.447 6.957 9.867 1.00 98.62 272 VAL A N 1
ATOM 2154 C CA . VAL A 1 272 ? -8.834 6.622 8.577 1.00 98.62 272 VAL A CA 1
ATOM 2155 C C . VAL A 1 272 ? -7.703 5.623 8.803 1.00 98.62 272 VAL A C 1
ATOM 2157 O O . VAL A 1 272 ? -6.811 5.839 9.625 1.00 98.62 272 VAL A O 1
ATOM 2160 N N . PHE A 1 273 ? -7.730 4.534 8.043 1.00 98.56 273 PHE A N 1
ATOM 2161 C CA . PHE A 1 273 ? -6.748 3.460 8.095 1.00 98.56 273 PHE A CA 1
ATOM 2162 C C . PHE A 1 273 ? -5.826 3.556 6.894 1.00 98.56 273 PHE A C 1
ATOM 2164 O O . PHE A 1 273 ? -6.256 3.375 5.759 1.00 98.56 273 PHE A O 1
ATOM 2171 N N . VAL A 1 274 ? -4.556 3.835 7.143 1.00 97.62 274 VAL A N 1
ATOM 2172 C CA . VAL A 1 274 ? -3.538 4.039 6.121 1.00 97.62 274 VAL A CA 1
ATOM 2173 C C . VAL A 1 274 ? -2.545 2.886 6.153 1.00 97.62 274 VAL A C 1
ATOM 2175 O O . VAL A 1 274 ? -2.054 2.517 7.215 1.00 97.62 274 VAL A O 1
ATOM 2178 N N . TRP A 1 275 ? -2.185 2.337 4.998 1.00 95.94 275 TRP A N 1
ATOM 2179 C CA . TRP A 1 275 ? -1.109 1.348 4.906 1.00 95.94 275 TRP A CA 1
ATOM 2180 C C . TRP A 1 275 ? -0.278 1.514 3.640 1.00 95.94 275 TRP A C 1
ATOM 2182 O O . TRP A 1 275 ? -0.712 2.112 2.654 1.00 95.94 275 TRP A O 1
ATOM 2192 N N . SER A 1 276 ? 0.937 0.973 3.674 1.00 92.62 276 SER A N 1
ATOM 2193 C CA . SER A 1 276 ? 1.880 1.004 2.556 1.00 92.62 276 SER A CA 1
ATOM 2194 C C . SER A 1 276 ? 2.499 -0.383 2.334 1.00 92.62 276 SER A C 1
ATOM 2196 O O . SER A 1 276 ? 1.882 -1.406 2.627 1.00 92.62 276 SER A O 1
ATOM 2198 N N . MET A 1 277 ? 3.718 -0.425 1.796 1.00 91.69 277 MET A N 1
ATOM 2199 C CA . MET A 1 277 ? 4.381 -1.650 1.349 1.00 91.69 277 MET A CA 1
ATOM 2200 C C . MET A 1 277 ? 4.734 -2.630 2.474 1.00 91.69 277 MET A C 1
ATOM 2202 O O . MET A 1 277 ? 4.876 -3.817 2.194 1.00 91.69 277 MET A O 1
ATOM 2206 N N . GLY A 1 278 ? 4.799 -2.186 3.736 1.00 93.00 278 GLY A N 1
ATOM 2207 C CA . GLY A 1 278 ? 4.975 -3.094 4.877 1.00 93.00 278 GLY A CA 1
ATOM 2208 C C . GLY A 1 278 ? 3.822 -4.092 5.041 1.00 93.00 278 GLY A C 1
ATOM 2209 O O . GLY A 1 278 ? 4.028 -5.161 5.596 1.00 93.00 278 GLY A O 1
ATOM 2210 N N . ILE A 1 279 ? 2.644 -3.772 4.491 1.00 95.62 279 ILE A N 1
ATOM 2211 C CA . ILE A 1 279 ? 1.424 -4.595 4.527 1.00 95.62 279 ILE A CA 1
ATOM 2212 C C . ILE A 1 279 ? 1.187 -5.376 3.227 1.00 95.62 279 ILE A C 1
ATOM 2214 O O . ILE A 1 279 ? 0.307 -6.226 3.159 1.00 95.62 279 ILE A O 1
ATOM 2218 N N . THR A 1 280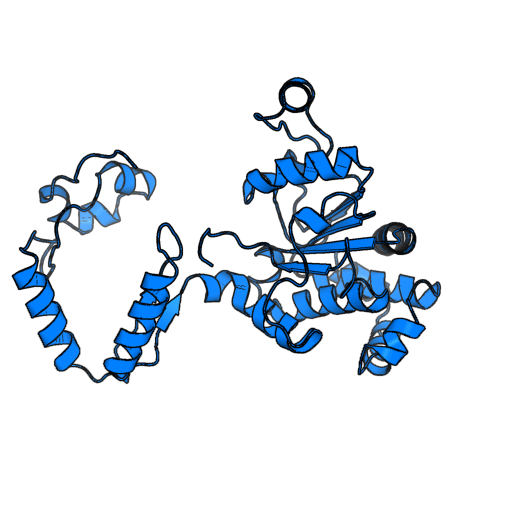 ? 1.913 -5.080 2.150 1.00 93.75 280 THR A N 1
ATOM 2219 C CA . THR A 1 280 ? 1.630 -5.686 0.839 1.00 93.75 280 THR A CA 1
ATOM 2220 C C . THR A 1 280 ? 2.769 -6.544 0.310 1.00 93.75 280 THR A C 1
ATOM 2222 O O . THR A 1 280 ? 2.513 -7.464 -0.461 1.00 93.75 280 THR A O 1
ATOM 2225 N N . MET A 1 281 ? 4.015 -6.318 0.733 1.00 90.44 281 MET A N 1
ATOM 2226 C CA . MET A 1 281 ? 5.184 -7.057 0.236 1.00 90.44 281 MET A CA 1
ATOM 2227 C C . MET A 1 281 ? 5.522 -8.295 1.081 1.00 90.44 281 MET A C 1
ATOM 2229 O O . MET A 1 281 ? 6.675 -8.535 1.427 1.00 90.44 281 MET A O 1
ATOM 2233 N N . HIS A 1 282 ? 4.515 -9.104 1.407 1.00 86.00 282 HIS A N 1
ATOM 2234 C CA . HIS A 1 282 ? 4.691 -10.399 2.068 1.00 86.00 282 HIS A CA 1
ATOM 2235 C C . HIS A 1 282 ? 3.650 -11.409 1.567 1.00 86.00 282 HIS A C 1
ATOM 2237 O O . HIS A 1 282 ? 2.652 -11.047 0.940 1.00 86.00 282 HIS A O 1
ATOM 2243 N N . ARG A 1 283 ? 3.870 -12.699 1.860 1.00 89.38 283 ARG A N 1
ATOM 2244 C CA . ARG A 1 283 ? 3.020 -13.817 1.401 1.00 89.38 283 ARG A CA 1
ATOM 2245 C C . ARG A 1 283 ? 1.531 -13.637 1.736 1.00 89.38 283 ARG A C 1
ATOM 2247 O O . ARG A 1 283 ? 0.682 -14.075 0.970 1.00 89.38 283 ARG A O 1
ATOM 2254 N N . HIS A 1 284 ? 1.239 -12.977 2.853 1.00 93.62 284 HIS A N 1
ATOM 2255 C CA . HIS A 1 284 ? -0.111 -12.737 3.377 1.00 93.62 284 HIS A CA 1
ATOM 2256 C C . HIS A 1 284 ? -0.660 -11.337 3.045 1.00 93.62 284 HIS A C 1
ATOM 2258 O O . HIS A 1 284 ? -1.586 -10.876 3.699 1.00 93.62 284 HIS A O 1
ATOM 2264 N N . GLY A 1 285 ? -0.092 -10.616 2.067 1.00 94.94 285 GLY A N 1
ATOM 2265 C CA . GLY A 1 285 ? -0.418 -9.198 1.837 1.00 94.94 285 GLY A CA 1
ATOM 2266 C C . GLY A 1 285 ? -1.895 -8.923 1.546 1.00 94.94 285 GLY A C 1
ATOM 2267 O O . GLY A 1 285 ? -2.436 -7.899 1.952 1.00 94.94 285 GLY A O 1
ATOM 2268 N N . VAL A 1 286 ? -2.577 -9.849 0.864 1.00 96.88 286 VAL A N 1
ATOM 2269 C CA . VAL A 1 286 ? -4.028 -9.746 0.628 1.00 96.88 286 VAL A CA 1
ATOM 2270 C C . VAL A 1 286 ? -4.789 -9.892 1.945 1.00 96.88 286 VAL A C 1
ATOM 2272 O O . VAL A 1 286 ? -5.709 -9.121 2.212 1.00 96.88 286 VAL A O 1
ATOM 2275 N N . ASP A 1 287 ? -4.388 -10.850 2.776 1.00 97.31 287 ASP A N 1
ATOM 2276 C CA . ASP A 1 287 ? -5.054 -11.155 4.040 1.00 97.31 287 ASP A CA 1
ATOM 2277 C C . ASP A 1 287 ? -4.830 -10.049 5.078 1.00 97.31 287 ASP A C 1
ATOM 2279 O O . ASP A 1 287 ? -5.778 -9.670 5.760 1.00 97.31 287 ASP A O 1
ATOM 2283 N N . ASN A 1 288 ? -3.643 -9.431 5.124 1.00 97.62 288 ASN A N 1
ATOM 2284 C CA . ASN A 1 288 ? -3.404 -8.269 5.984 1.00 97.62 288 ASN A CA 1
ATOM 2285 C C . ASN A 1 288 ? -4.325 -7.097 5.618 1.00 97.62 288 ASN A C 1
ATOM 2287 O O . ASN A 1 288 ? -4.930 -6.485 6.498 1.00 97.62 288 ASN A O 1
ATOM 2291 N N . VAL A 1 289 ? -4.478 -6.783 4.325 1.00 97.88 289 VAL A N 1
ATOM 2292 C CA . VAL A 1 289 ? -5.383 -5.698 3.905 1.00 97.88 289 VAL A CA 1
ATOM 2293 C C . VAL A 1 289 ? -6.842 -6.049 4.214 1.00 97.88 289 VAL A C 1
ATOM 2295 O O . VAL A 1 289 ? -7.593 -5.174 4.642 1.00 97.88 289 VAL A O 1
ATOM 2298 N N . LYS A 1 290 ? -7.249 -7.318 4.065 1.00 97.75 290 LYS A N 1
ATOM 2299 C CA . LYS A 1 290 ? -8.581 -7.777 4.498 1.00 97.75 290 LYS A CA 1
ATOM 2300 C C . LYS A 1 290 ? -8.775 -7.626 6.007 1.00 97.75 290 LYS A C 1
ATOM 2302 O O . LYS A 1 290 ? -9.838 -7.181 6.419 1.00 97.75 290 LYS A O 1
ATOM 2307 N N . ALA A 1 291 ? -7.766 -7.927 6.824 1.00 98.31 291 ALA A N 1
ATOM 2308 C CA . ALA A 1 291 ? -7.835 -7.732 8.271 1.00 98.31 291 ALA A CA 1
ATOM 2309 C C . ALA A 1 291 ? -8.028 -6.247 8.631 1.00 98.31 291 ALA A C 1
ATOM 2311 O O . ALA A 1 291 ? -8.914 -5.919 9.419 1.00 98.31 291 ALA A O 1
ATOM 2312 N N . ILE A 1 292 ? -7.284 -5.335 7.990 1.00 98.62 292 ILE A N 1
ATOM 2313 C CA . ILE A 1 292 ? -7.476 -3.881 8.159 1.00 98.62 292 ILE A CA 1
ATOM 2314 C C . ILE A 1 292 ? -8.894 -3.465 7.734 1.00 98.62 292 ILE A C 1
ATOM 2316 O O . ILE A 1 292 ? -9.546 -2.689 8.433 1.00 98.62 292 ILE A O 1
ATOM 2320 N N . ALA A 1 293 ? -9.394 -3.993 6.613 1.00 98.31 293 ALA A N 1
ATOM 2321 C CA . ALA A 1 293 ? -10.756 -3.730 6.158 1.00 98.31 293 ALA A CA 1
ATOM 2322 C C . ALA A 1 293 ? -11.805 -4.227 7.165 1.00 98.31 293 ALA A C 1
ATOM 2324 O O . ALA A 1 293 ? -12.703 -3.468 7.516 1.00 98.31 293 ALA A O 1
ATOM 2325 N N . ASN A 1 294 ? -11.657 -5.444 7.693 1.00 98.38 294 ASN A N 1
ATOM 2326 C CA . ASN A 1 294 ? -12.540 -5.993 8.724 1.00 98.38 294 ASN A CA 1
ATOM 2327 C C . ASN A 1 294 ? -12.548 -5.121 9.984 1.00 98.38 294 ASN A C 1
ATOM 2329 O O . ASN A 1 294 ? -13.616 -4.851 10.527 1.00 98.38 294 ASN A O 1
ATOM 2333 N N . LEU A 1 295 ? -11.382 -4.626 10.414 1.00 98.62 295 LEU A N 1
ATOM 2334 C CA . LEU A 1 295 ? -11.276 -3.697 11.539 1.00 98.62 295 LEU A CA 1
ATOM 2335 C C . LEU A 1 295 ? -12.061 -2.404 11.293 1.00 98.62 295 LEU A C 1
ATOM 2337 O O . LEU A 1 295 ? -12.795 -1.965 12.173 1.00 98.62 295 LEU A O 1
ATOM 2341 N N . ALA A 1 296 ? -11.950 -1.822 10.097 1.00 98.50 296 ALA A N 1
ATOM 2342 C CA . ALA A 1 296 ? -12.695 -0.620 9.730 1.00 98.50 296 ALA A CA 1
ATOM 2343 C C . ALA A 1 296 ? -14.212 -0.867 9.649 1.00 98.50 296 ALA A C 1
ATOM 2345 O O . ALA A 1 296 ? -15.004 -0.049 10.127 1.00 98.50 296 ALA A O 1
ATOM 2346 N N . LEU A 1 297 ? -14.620 -1.992 9.055 1.00 98.31 297 LEU A N 1
ATOM 2347 C CA . LEU A 1 297 ? -16.023 -2.383 8.895 1.00 98.31 297 LEU A CA 1
ATOM 2348 C C . LEU A 1 297 ? -16.685 -2.708 10.238 1.00 98.31 297 LEU A C 1
ATOM 2350 O O . LEU A 1 297 ? -17.850 -2.369 10.425 1.00 98.31 297 LEU A O 1
ATOM 2354 N N . ALA A 1 298 ? -15.933 -3.252 11.202 1.00 98.50 298 ALA A N 1
ATOM 2355 C CA . ALA A 1 298 ? -16.419 -3.547 12.550 1.00 98.50 298 ALA A CA 1
ATOM 2356 C C . ALA A 1 298 ? -16.998 -2.324 13.283 1.00 98.50 298 ALA A C 1
ATOM 2358 O O . ALA A 1 298 ? -17.758 -2.485 14.237 1.00 98.50 298 ALA A O 1
ATOM 2359 N N . ARG A 1 299 ? -16.644 -1.099 12.868 1.00 98.31 299 ARG A N 1
ATOM 2360 C CA . ARG A 1 299 ? -17.196 0.149 13.425 1.00 98.31 299 ARG A CA 1
ATOM 2361 C C . ARG A 1 299 ? -17.713 1.137 12.374 1.00 98.31 299 ARG A C 1
ATOM 2363 O O . ARG A 1 299 ? -17.694 2.344 12.619 1.00 98.31 299 ARG A O 1
ATOM 2370 N N . GLY A 1 300 ? -18.089 0.668 11.183 1.00 97.75 300 GLY A N 1
ATOM 2371 C CA . GLY A 1 300 ? -18.668 1.542 10.154 1.00 97.75 300 GLY A CA 1
ATOM 2372 C C . GLY A 1 300 ? -17.762 2.707 9.726 1.00 97.75 300 GLY A C 1
ATOM 2373 O O . GLY A 1 300 ? -18.219 3.840 9.550 1.00 97.75 300 GLY A O 1
ATOM 2374 N N . MET A 1 301 ? -16.453 2.462 9.594 1.00 98.06 301 MET A N 1
ATOM 2375 C CA . MET A 1 301 ? -15.453 3.478 9.221 1.00 98.06 301 MET A CA 1
ATOM 2376 C C . MET A 1 301 ? -15.217 3.562 7.703 1.00 98.06 301 MET A C 1
ATOM 2378 O O . MET A 1 301 ? -14.104 3.839 7.256 1.00 98.06 301 MET A O 1
ATOM 2382 N N . VAL A 1 302 ? -16.244 3.296 6.895 1.00 96.44 302 VAL A N 1
ATOM 2383 C CA . VAL A 1 302 ? -16.196 3.395 5.429 1.00 96.44 302 VAL A CA 1
ATOM 2384 C C . VAL A 1 302 ? -17.503 4.012 4.931 1.00 96.44 302 VAL A C 1
ATOM 2386 O O . VAL A 1 302 ? -18.571 3.699 5.448 1.00 96.44 302 VAL A O 1
ATOM 2389 N N . GLY A 1 303 ? -17.427 4.876 3.914 1.00 94.12 303 GLY A N 1
ATOM 2390 C CA . GLY A 1 303 ? -18.609 5.447 3.252 1.00 94.12 303 GLY A CA 1
ATOM 2391 C C . GLY A 1 303 ? -19.135 6.754 3.854 1.00 94.12 303 GLY A C 1
ATOM 2392 O O . GLY A 1 303 ? -20.208 7.205 3.467 1.00 94.12 303 GLY A O 1
ATOM 2393 N N . ARG A 1 304 ? -18.388 7.389 4.768 1.00 95.12 304 ARG A N 1
ATOM 2394 C CA . ARG A 1 304 ? -18.722 8.705 5.341 1.00 95.12 304 ARG A CA 1
ATOM 2395 C C . ARG A 1 304 ? -17.485 9.604 5.484 1.00 95.12 304 ARG A C 1
ATOM 2397 O O . ARG A 1 304 ? -16.371 9.076 5.560 1.00 95.12 304 ARG A O 1
ATOM 2404 N N . PRO A 1 305 ? -17.652 10.939 5.552 1.00 96.88 305 PRO A N 1
ATOM 2405 C CA . PRO A 1 305 ? -16.530 11.868 5.679 1.00 96.88 305 PRO A CA 1
ATOM 2406 C C . PRO A 1 305 ? -15.611 11.530 6.857 1.00 96.88 305 PRO A C 1
ATOM 2408 O O . PRO A 1 305 ? -16.078 11.075 7.904 1.00 96.88 305 PRO A O 1
ATOM 2411 N N . LYS A 1 306 ? -14.308 11.795 6.696 1.00 97.94 306 LYS A N 1
ATOM 2412 C CA . LYS A 1 306 ? -13.276 11.585 7.735 1.00 97.94 306 LYS A CA 1
ATOM 2413 C C . LYS A 1 306 ? -13.072 10.126 8.143 1.00 97.94 306 LYS A C 1
ATOM 2415 O O . LYS A 1 306 ? -12.472 9.849 9.182 1.00 97.94 306 LYS A O 1
ATOM 2420 N N . THR A 1 307 ? -13.543 9.192 7.322 1.00 98.25 307 THR A N 1
ATOM 2421 C CA . THR A 1 307 ? -13.317 7.758 7.497 1.00 98.25 307 THR A CA 1
ATOM 2422 C C . THR A 1 307 ? -12.816 7.120 6.216 1.00 98.25 307 THR A C 1
ATOM 2424 O O . THR A 1 307 ? -13.002 7.675 5.133 1.00 98.25 307 THR A O 1
ATOM 2427 N N . GLY A 1 308 ? -12.175 5.960 6.318 1.00 97.50 308 GLY A N 1
ATOM 2428 C CA . GLY A 1 308 ? -11.920 5.133 5.146 1.00 97.50 308 GLY A CA 1
ATOM 2429 C C . GLY A 1 308 ? -10.644 4.312 5.198 1.00 97.50 308 GLY A C 1
ATOM 2430 O O . GLY A 1 308 ? -9.877 4.335 6.160 1.00 97.50 308 GLY A O 1
ATOM 2431 N N . LEU A 1 309 ? -10.438 3.593 4.101 1.00 98.00 309 LEU A N 1
ATOM 2432 C CA . LEU A 1 309 ? -9.340 2.677 3.851 1.00 98.00 309 LEU A CA 1
ATOM 2433 C C . LEU A 1 309 ? -8.417 3.286 2.791 1.00 98.00 309 LEU A C 1
ATOM 2435 O O . LEU A 1 309 ? -8.829 3.479 1.647 1.00 98.00 309 LEU A O 1
ATOM 2439 N N . MET A 1 310 ? -7.174 3.581 3.166 1.00 96.00 310 MET A N 1
ATOM 2440 C CA . MET A 1 310 ? -6.186 4.273 2.345 1.00 96.00 310 MET A CA 1
ATOM 2441 C C . MET A 1 310 ? -4.923 3.440 2.123 1.00 96.00 310 MET A C 1
ATOM 2443 O O . MET A 1 310 ? -3.986 3.448 2.920 1.00 96.00 310 MET A O 1
ATOM 2447 N N . ALA A 1 311 ? -4.847 2.814 0.949 1.00 93.38 311 ALA A N 1
ATOM 2448 C CA . ALA A 1 311 ? -3.589 2.310 0.412 1.00 93.38 311 ALA A CA 1
ATOM 2449 C C . ALA A 1 311 ? -2.767 3.505 -0.084 1.00 93.38 311 ALA A C 1
ATOM 2451 O O . ALA A 1 311 ? -3.003 4.017 -1.183 1.00 93.38 311 ALA A O 1
ATOM 2452 N N . ILE A 1 312 ? -1.821 3.985 0.722 1.00 87.50 312 ILE A N 1
ATOM 2453 C CA . ILE A 1 312 ? -1.034 5.159 0.356 1.00 87.50 312 ILE A CA 1
ATOM 2454 C C . ILE A 1 312 ? 0.026 4.780 -0.687 1.00 87.50 312 ILE A C 1
ATOM 2456 O O . ILE A 1 312 ? 0.899 3.939 -0.456 1.00 87.50 312 ILE A O 1
ATOM 2460 N N . ARG A 1 313 ? -0.077 5.381 -1.874 1.00 76.31 313 ARG A N 1
ATOM 2461 C CA . ARG A 1 313 ? 0.732 5.013 -3.044 1.00 76.31 313 ARG A CA 1
ATOM 2462 C C . ARG A 1 313 ? 2.055 5.774 -3.066 1.00 76.31 313 ARG A C 1
ATOM 2464 O O . ARG A 1 313 ? 2.110 6.944 -2.699 1.00 76.31 313 ARG A O 1
ATOM 2471 N N . GLY A 1 314 ? 3.136 5.091 -3.446 1.00 66.19 314 GLY A N 1
ATOM 2472 C CA . GLY A 1 314 ? 4.494 5.655 -3.406 1.00 66.19 314 GLY A CA 1
ATOM 2473 C C . GLY A 1 314 ? 4.877 6.492 -4.631 1.00 66.19 314 GLY A C 1
ATOM 2474 O O . GLY A 1 314 ? 5.508 7.535 -4.496 1.00 66.19 314 GLY A O 1
ATOM 2475 N N . HIS A 1 315 ? 4.506 6.050 -5.834 1.00 65.81 315 HIS A N 1
ATOM 2476 C CA . HIS A 1 315 ? 4.882 6.722 -7.081 1.00 65.81 315 HIS A CA 1
ATOM 2477 C C . HIS A 1 315 ? 3.760 7.623 -7.602 1.00 65.81 315 HIS A C 1
ATOM 2479 O O . HIS A 1 315 ? 2.588 7.288 -7.476 1.00 65.81 315 HIS A O 1
ATOM 2485 N N . SER A 1 316 ? 4.132 8.727 -8.258 1.00 61.53 316 SER A N 1
ATOM 2486 C CA . SER A 1 316 ? 3.206 9.760 -8.746 1.00 61.53 316 SER A CA 1
ATOM 2487 C C . SER A 1 316 ? 2.172 9.278 -9.772 1.00 61.53 316 SER A C 1
ATOM 2489 O O . SER A 1 316 ? 1.149 9.931 -9.924 1.00 61.53 316 SER A O 1
ATOM 2491 N N . GLY A 1 317 ? 2.434 8.172 -10.476 1.00 57.47 317 GLY A N 1
ATOM 2492 C CA . GLY A 1 317 ? 1.536 7.600 -11.487 1.00 57.47 317 GLY A CA 1
ATOM 2493 C C . GLY A 1 317 ? 1.258 6.108 -11.291 1.00 57.47 317 GLY A C 1
ATOM 2494 O O . GLY A 1 317 ? 1.200 5.388 -12.284 1.00 57.47 317 GLY A O 1
ATOM 2495 N N . VAL A 1 318 ? 1.211 5.632 -10.037 1.00 55.44 318 VAL A N 1
ATOM 2496 C CA . VAL A 1 318 ? 0.810 4.254 -9.661 1.00 55.44 318 VAL A CA 1
ATOM 2497 C C . VAL A 1 318 ? -0.683 4.159 -9.402 1.00 55.44 318 VAL A C 1
ATOM 2499 O O . VAL A 1 318 ? -1.237 5.046 -8.716 1.00 55.44 318 VAL A O 1
#

Foldseek 3Di:
DPWAEADCVVQQAVVVVVPDDPVRNPNRTDHPADWDDDPPGRGTDGDHPVVVVVVVVVVLVPDDLQPDAAEDEQAPDDPVVVVVVCVVSVVSVHPRYDYPCVQWQPLQQLQCCVLPVGSAWQADLVLLAQFQEEEEEQDDCVPQPVVSVVSLVNNVVNNHAYEYEHQDDDPCQQWPQDPVDPVCVPPTDNRHPYYFHWHQQLLLLLLLLLLLLCVVVVLFDPVLCVPPHPPVVVSVVVSVPDDQVNSCVSGVGHSVSSNVVSVSVSPTPEYEYEYTRSLQNDPCNNVSSNSSSCSCSRHVQGDDGSGTYHHDDRGPRD

Sequence (318 aa):
NTMPAIDPARMADVTALSKLREPELRRLGRISSPMIRRRGEGGFRPVEWEEAFQHMTERIQSIDPKRLAFYLVSRGTVNETYYVAQKVARFLGSNHIDNSARVCHAPSTTALKYATGFAATTCSYQDMIGTDLLVFFGSNPANNQPVVMKYLHHAKQQGTKVALVNTFREPGMEKYWVPSNLKSALLGTRISDAFFQIQPGGDIAFINGVLKHLLENGWIDREFIKERTIDWPLLEKELLRQPFEALEKDAGASREQMLAFARMYAAAKSAVFVWSMGITMHRHGVDNVKAIANLALARGMVGRPKTGLMAIRGHSGV

Radius of gyration: 24.46 Å; chains: 1; bounding box: 60×48×65 Å

pLDDT: mean 92.69, std 8.15, range [55.25, 98.88]

Secondary structure (DSSP, 8-state):
--PPBP-GGGGS-HHHHHTS-HHHHHHT-B--S-EE--TT-SS-EE--HHHHHHHHHHHHHHS-GGG--EEE--SS--HHHHHHHHHHHHHTT---EEETHHHHHHHHHHHHHHHHS-SS-SS-HHHHTT-SEEEEES--HHHH-HHHHHHHHHHHHTT-EEEEEESS--HHHHSB--TTSHHHHHH-B---SEEEE--TT-HHHHHHHHHHHHHHTT-S-HHHHHHH-SSHHHHHHHHHHS-HHHHHHHHTS-HHHHHHHHHHHHH-SSEEEEE-GGGTSSTTHHHHHHHHHHHHHTTT-SSSTT-EEEE--SSTT-